Protein AF-A0A7X8ICM1-F1 (afdb_monomer)

Sequence (263 aa):
MNNNEFGGEIPDIRIEKYRDIQADPTRSREGPIRFIGKDYTGKVHADAYSGYDELFRVSKATEVGCNAHARRKFEYALDSDPVRAARMLVLWGRLYAIEKRAKDEGYTDEQLLAARQAEAVPIFDESWAALTEYKDQVLPKSPMGKAIGYAMNQWEALKWYTGDPQLSVDNNVAERMLRMVVIGRKNYLFAGSEAGAERAAIIYSLVASCKWHGHDPFAYFNDVLKKVTTWPASKIDDLLPANWTPPPKSTAPKLNPLPDQVA

Solvent-accessible surface area (backbone atoms only — not comparable to full-atom values): 15336 Å² total; per-residue (Å²): 133,89,88,81,88,79,87,64,85,80,69,86,74,78,73,69,73,60,43,86,48,85,64,65,98,58,88,52,46,58,51,63,34,70,71,64,39,49,83,35,65,54,78,47,75,40,80,76,55,79,50,47,55,55,34,57,69,68,24,56,38,40,65,30,31,25,43,61,58,48,45,48,33,29,59,64,7,34,89,82,41,45,70,67,21,48,55,54,46,52,50,52,48,51,49,53,48,52,57,49,49,36,60,77,72,63,52,51,58,68,55,44,31,52,47,24,57,70,51,40,47,58,46,48,54,55,48,50,52,51,43,65,63,45,60,84,76,45,57,65,87,40,54,52,25,44,25,47,52,49,43,64,76,39,41,72,23,48,51,46,36,47,79,34,63,90,46,59,69,44,50,62,70,61,52,58,56,52,47,54,56,56,53,47,60,75,69,42,94,78,78,90,48,67,73,56,42,46,55,48,19,53,52,49,17,52,44,48,20,12,54,73,67,72,44,59,48,66,64,50,50,65,50,45,69,70,38,64,88,76,50,59,78,96,50,51,68,54,67,35,53,75,58,49,70,82,74,78,80,75,79,67,75,76,78,72,76,77,77,78,80,77,132

Nearest PDB structures (foldseek):
  8hsl-assembly1_J  TM=3.762E-01  e=9.543E+00  Thermus thermophilus HB8

Radius of gyration: 24.0 Å; Cα contacts (8 Å, |Δi|>4): 253; chains: 1; bounding box: 63×73×60 Å

Mean predicted aligned error: 10.93 Å

Secondary structure (DSSP, 8-state):
----------------SS------SS--THHHHHHH-TT--SEEEE---TTSHHHHHHS-PEEEE-HHHHHHHHHHHTTT-HHHHHHHHHHHHHHHHHHHHHHHHT--HHHHHHHIIIIIHHHHHHHHHHHHHHHTTS-TTSHHHHHHHHHHHTHHHHHGGGG-TTS-S--HHHHHHHHHHHHHHHH-S----HHHHHHHHHHHHHHHHHHHTT--HHHHHHHHHHHTTTS-GGGGGGGSTTT--PPP---PPPPPPPPP---

Structure (mmCIF, N/CA/C/O backbone):
data_AF-A0A7X8ICM1-F1
#
_entry.id   AF-A0A7X8ICM1-F1
#
loop_
_atom_site.group_PDB
_atom_site.id
_atom_site.type_symbol
_atom_site.label_atom_id
_atom_site.label_alt_id
_atom_site.label_comp_id
_atom_site.label_asym_id
_atom_site.label_entity_id
_atom_site.label_seq_id
_atom_site.pdbx_PDB_ins_code
_atom_site.Cartn_x
_atom_site.Cartn_y
_atom_site.Cartn_z
_atom_site.occupancy
_atom_site.B_iso_or_equiv
_atom_site.auth_seq_id
_atom_site.auth_comp_id
_atom_site.auth_asym_id
_atom_site.auth_atom_id
_atom_site.pdbx_PDB_model_num
ATOM 1 N N . MET A 1 1 ? -28.919 15.374 -2.182 1.00 28.66 1 MET A N 1
ATOM 2 C CA . MET A 1 1 ? -27.899 16.393 -2.504 1.00 28.66 1 MET A CA 1
ATOM 3 C C . MET A 1 1 ? -26.746 15.655 -3.155 1.00 28.66 1 MET A C 1
ATOM 5 O O . MET A 1 1 ? -26.337 14.631 -2.626 1.00 28.66 1 MET A O 1
ATOM 9 N N . ASN A 1 2 ? -26.394 16.072 -4.368 1.00 28.73 2 ASN A N 1
ATOM 10 C CA . ASN A 1 2 ? -25.513 15.367 -5.300 1.00 28.73 2 ASN A CA 1
ATOM 11 C C . ASN A 1 2 ? -24.062 15.363 -4.811 1.00 28.73 2 ASN A C 1
ATOM 13 O O . ASN A 1 2 ? -23.496 16.439 -4.670 1.00 28.73 2 ASN A O 1
ATOM 17 N N . ASN A 1 3 ? -23.454 14.184 -4.664 1.00 28.16 3 ASN A N 1
ATOM 18 C CA . ASN A 1 3 ? -22.005 14.038 -4.515 1.00 28.16 3 ASN A CA 1
ATOM 19 C C . ASN A 1 3 ? -21.458 13.352 -5.766 1.00 28.16 3 ASN A C 1
ATOM 21 O O . ASN A 1 3 ? -21.301 12.136 -5.809 1.00 28.16 3 ASN A O 1
ATOM 25 N N . ASN A 1 4 ? -21.225 14.153 -6.801 1.00 33.44 4 ASN A N 1
ATOM 26 C CA . ASN A 1 4 ? -20.425 13.766 -7.954 1.00 33.44 4 ASN A CA 1
ATOM 27 C C . ASN A 1 4 ? -19.380 14.873 -8.158 1.00 33.44 4 ASN A C 1
ATOM 29 O O . ASN A 1 4 ? -19.531 15.729 -9.023 1.00 33.44 4 ASN A O 1
ATOM 33 N N . GLU A 1 5 ? -18.375 14.909 -7.277 1.00 29.16 5 GLU A N 1
ATOM 34 C CA . GLU A 1 5 ? -17.262 15.877 -7.301 1.00 29.16 5 GLU A CA 1
ATOM 35 C C . GLU A 1 5 ? -15.918 15.209 -7.645 1.00 29.16 5 GLU A C 1
ATOM 37 O O . GLU A 1 5 ? -14.865 15.598 -7.154 1.00 29.16 5 GLU A O 1
ATOM 42 N N . PHE A 1 6 ? -15.927 14.211 -8.531 1.00 34.12 6 PHE A N 1
ATOM 43 C CA . PHE A 1 6 ? -14.699 13.684 -9.142 1.00 34.12 6 PHE A CA 1
ATOM 44 C C . PHE A 1 6 ? -14.780 13.777 -10.670 1.00 34.12 6 PHE A C 1
ATOM 46 O O . PHE A 1 6 ? -14.560 12.815 -11.396 1.00 34.12 6 PHE A O 1
ATOM 53 N N . GLY A 1 7 ? -15.150 14.963 -11.159 1.00 28.69 7 GLY A N 1
ATOM 54 C CA . GLY A 1 7 ? -15.095 15.328 -12.572 1.00 28.69 7 GLY A CA 1
ATOM 55 C C . GLY A 1 7 ? -13.720 15.883 -12.930 1.00 28.69 7 GLY A C 1
ATOM 56 O O . GLY A 1 7 ? -13.538 17.095 -12.984 1.00 28.69 7 GLY A O 1
ATOM 57 N N . GLY A 1 8 ? -12.756 14.997 -13.156 1.00 28.03 8 GLY A N 1
ATOM 58 C CA . GLY A 1 8 ? -11.504 15.319 -13.833 1.00 28.03 8 GLY A CA 1
ATOM 59 C C . GLY A 1 8 ? -11.269 14.276 -14.916 1.00 28.03 8 GLY A C 1
ATOM 60 O O . GLY A 1 8 ? -11.353 13.083 -14.630 1.00 28.03 8 GLY A O 1
ATOM 61 N N . GLU A 1 9 ? -11.023 14.708 -16.154 1.00 27.28 9 GLU A N 1
ATOM 62 C CA . GLU A 1 9 ? -10.544 13.814 -17.211 1.00 27.28 9 GLU A CA 1
ATOM 63 C C . GLU A 1 9 ? -9.318 13.057 -16.691 1.00 27.28 9 GLU A C 1
ATOM 65 O O . GLU A 1 9 ? -8.369 13.670 -16.202 1.00 27.28 9 GLU A O 1
ATOM 70 N N . ILE A 1 10 ? -9.362 11.725 -16.755 1.00 33.50 10 ILE A N 1
ATOM 71 C CA . ILE A 1 10 ? -8.224 10.867 -16.425 1.00 33.50 10 ILE A CA 1
ATOM 72 C C . ILE A 1 10 ? -7.164 11.160 -17.496 1.00 33.50 10 ILE A C 1
ATOM 74 O O . ILE A 1 10 ? -7.400 10.825 -18.659 1.00 33.50 10 ILE A O 1
ATOM 78 N N . PRO A 1 11 ? -6.038 11.822 -17.167 1.00 28.78 11 PRO A N 1
ATOM 79 C CA . PRO A 1 11 ? -5.005 12.080 -18.157 1.00 28.78 11 PRO A CA 1
ATOM 80 C C . PRO A 1 11 ? -4.471 10.742 -18.662 1.00 28.78 11 PRO A C 1
ATOM 82 O O . PRO A 1 11 ? -4.364 9.793 -17.888 1.00 28.78 11 PRO A O 1
ATOM 85 N N . ASP A 1 12 ? -4.147 10.686 -19.952 1.00 26.25 12 ASP A N 1
ATOM 86 C CA . ASP A 1 12 ? -3.562 9.528 -20.625 1.00 26.25 12 ASP A CA 1
ATOM 87 C C . ASP A 1 12 ? -2.341 9.037 -19.827 1.00 26.25 12 ASP A C 1
ATOM 89 O O . ASP A 1 12 ? -1.260 9.637 -19.851 1.00 26.25 12 ASP A O 1
ATOM 93 N N . ILE A 1 13 ? -2.548 8.000 -19.007 1.00 32.34 13 ILE A N 1
ATOM 94 C CA . ILE A 1 13 ? -1.511 7.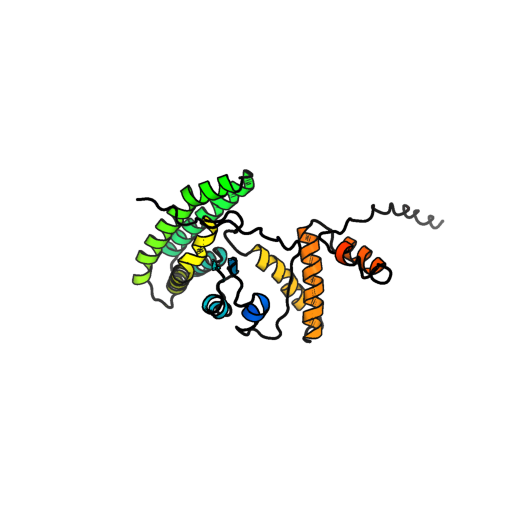446 -18.147 1.00 32.34 13 ILE A CA 1
ATOM 95 C C . ILE A 1 13 ? -0.537 6.763 -19.092 1.00 32.34 13 ILE A C 1
ATOM 97 O O . ILE A 1 13 ? -0.772 5.654 -19.573 1.00 32.34 13 ILE A O 1
ATOM 101 N N . ARG A 1 14 ? 0.595 7.420 -19.342 1.00 31.38 14 ARG A N 1
ATOM 102 C CA . ARG A 1 14 ? 1.764 6.779 -19.929 1.00 31.38 14 ARG A CA 1
ATOM 103 C C . ARG A 1 14 ? 2.232 5.723 -18.928 1.00 31.38 14 ARG A C 1
ATOM 105 O O . ARG A 1 14 ? 3.030 6.014 -18.045 1.00 31.38 14 ARG A O 1
ATOM 112 N N . ILE A 1 15 ? 1.684 4.510 -19.024 1.00 38.91 15 ILE A N 1
ATOM 113 C CA . ILE A 1 15 ? 2.150 3.363 -18.247 1.00 38.91 15 ILE A CA 1
ATOM 114 C C . ILE A 1 15 ? 3.603 3.155 -18.665 1.00 38.91 15 ILE A C 1
ATOM 116 O O . ILE A 1 15 ? 3.879 2.646 -19.756 1.00 38.91 15 ILE A O 1
ATOM 120 N N . GLU A 1 16 ? 4.543 3.586 -17.829 1.00 48.94 16 GLU A N 1
ATOM 121 C CA . GLU A 1 16 ? 5.934 3.201 -17.996 1.00 48.94 16 GLU A CA 1
ATOM 122 C C . GLU A 1 16 ? 5.975 1.671 -17.952 1.00 48.94 16 GLU A C 1
ATOM 124 O O . GLU A 1 16 ? 5.642 1.037 -16.951 1.00 48.94 16 GLU A O 1
ATOM 129 N N . LYS A 1 17 ? 6.310 1.046 -19.086 1.00 58.56 17 LYS A N 1
ATOM 130 C CA . LYS A 1 17 ? 6.317 -0.417 -19.247 1.00 58.56 17 LYS A CA 1
ATOM 131 C C . LYS A 1 17 ? 7.514 -1.064 -18.541 1.00 58.56 17 LYS A C 1
ATOM 133 O O . LYS A 1 17 ? 7.998 -2.104 -18.976 1.00 58.56 17 LYS A O 1
ATOM 138 N N . TYR A 1 18 ? 8.048 -0.455 -17.496 1.00 61.12 18 TYR A N 1
ATOM 139 C CA . TYR A 1 18 ? 9.216 -0.943 -16.784 1.00 61.12 18 TYR A CA 1
ATOM 140 C C . TYR A 1 18 ? 9.077 -0.673 -15.291 1.00 61.12 18 TYR A C 1
ATOM 142 O O . TYR A 1 18 ? 8.265 0.126 -14.836 1.00 61.12 18 TYR A O 1
ATOM 150 N N . ARG A 1 19 ? 9.863 -1.408 -14.514 1.00 68.81 19 ARG A N 1
ATOM 151 C CA . ARG A 1 19 ? 9.985 -1.242 -13.071 1.00 68.81 19 ARG A CA 1
ATOM 152 C C . ARG A 1 19 ? 11.350 -0.645 -12.793 1.00 68.81 19 ARG A C 1
ATOM 154 O O . ARG A 1 19 ? 12.348 -1.301 -13.085 1.00 68.81 19 ARG A O 1
ATOM 161 N N . ASP A 1 20 ? 11.373 0.556 -12.229 1.00 73.12 20 ASP A N 1
ATOM 162 C CA . ASP A 1 20 ? 12.607 1.215 -11.811 1.00 73.12 20 ASP A CA 1
ATOM 163 C C . ASP A 1 20 ? 12.844 1.061 -10.301 1.00 73.12 20 ASP A C 1
ATOM 165 O O . ASP A 1 20 ? 11.921 1.107 -9.485 1.00 73.12 20 ASP A O 1
ATOM 169 N N . ILE A 1 21 ? 14.100 0.832 -9.941 1.00 73.50 21 ILE A N 1
ATOM 170 C CA . ILE A 1 21 ? 14.618 0.723 -8.585 1.00 73.50 21 ILE A CA 1
ATOM 171 C C . ILE A 1 21 ? 15.812 1.663 -8.532 1.00 73.50 21 ILE A C 1
ATOM 173 O O . ILE A 1 21 ? 16.824 1.413 -9.178 1.00 73.50 21 ILE A O 1
ATOM 177 N N . GLN A 1 22 ? 15.710 2.707 -7.715 1.00 68.50 22 GLN A N 1
ATOM 178 C CA . GLN A 1 22 ? 16.801 3.648 -7.491 1.00 68.50 22 GLN A CA 1
ATOM 179 C C . GLN A 1 22 ? 17.432 3.450 -6.117 1.00 68.50 22 GLN A C 1
ATOM 181 O O . GLN A 1 22 ? 16.758 3.136 -5.133 1.00 68.50 22 GLN A O 1
ATOM 186 N N . ALA A 1 23 ? 18.749 3.629 -6.062 1.00 69.94 23 ALA A N 1
ATOM 187 C CA . ALA A 1 23 ? 19.503 3.650 -4.821 1.00 69.94 23 ALA A CA 1
ATOM 188 C C . ALA A 1 23 ? 19.741 5.107 -4.409 1.00 69.94 23 ALA A C 1
ATOM 190 O O . ALA A 1 23 ? 20.324 5.870 -5.170 1.00 69.94 23 ALA A O 1
ATOM 191 N N . ASP A 1 24 ? 19.325 5.475 -3.198 1.00 67.62 24 ASP A N 1
ATOM 192 C CA . ASP A 1 24 ? 19.746 6.724 -2.561 1.00 67.62 24 ASP A CA 1
ATOM 193 C C . ASP A 1 24 ? 20.800 6.384 -1.492 1.00 67.62 24 ASP A C 1
ATOM 195 O O . ASP A 1 24 ? 20.573 5.468 -0.688 1.00 67.62 24 ASP A O 1
ATOM 199 N N . PRO A 1 25 ? 21.956 7.073 -1.464 1.00 66.69 25 PRO A N 1
ATOM 200 C CA . PRO A 1 25 ? 22.996 6.836 -0.461 1.00 66.69 25 PRO A CA 1
ATOM 201 C C . PRO A 1 25 ? 22.534 7.189 0.960 1.00 66.69 25 PRO A C 1
ATOM 203 O O . PRO A 1 25 ? 23.146 6.776 1.948 1.00 66.69 25 PRO A O 1
ATOM 206 N N . THR A 1 26 ? 21.428 7.926 1.087 1.00 67.38 26 THR A N 1
ATOM 207 C CA . THR A 1 26 ? 20.875 8.391 2.352 1.00 67.38 26 THR A CA 1
ATOM 208 C C . THR A 1 26 ? 19.444 7.897 2.566 1.00 67.38 26 THR A C 1
ATOM 210 O O . THR A 1 26 ? 18.697 7.601 1.640 1.00 67.38 26 THR A O 1
ATOM 213 N N . ARG A 1 27 ? 19.006 7.868 3.831 1.00 64.44 27 ARG A N 1
ATOM 214 C CA . ARG A 1 27 ? 17.575 7.767 4.184 1.00 64.44 27 ARG A CA 1
ATOM 215 C C . ARG A 1 27 ? 16.923 9.146 4.331 1.00 64.44 27 ARG A C 1
ATOM 217 O O . ARG A 1 27 ? 15.973 9.297 5.099 1.00 64.44 27 ARG A O 1
ATOM 224 N N . SER A 1 28 ? 17.489 10.157 3.670 1.00 76.56 28 SER A N 1
ATOM 225 C CA . SER A 1 28 ? 17.017 11.535 3.763 1.00 76.56 28 SER A CA 1
ATOM 226 C C . SER A 1 28 ? 15.605 11.666 3.196 1.00 76.56 28 SER A C 1
ATOM 228 O O . SER A 1 28 ? 15.236 10.992 2.235 1.00 76.56 28 SER A O 1
ATOM 230 N N . ARG A 1 29 ? 14.841 12.605 3.759 1.00 77.88 29 ARG A N 1
ATOM 231 C CA . ARG A 1 29 ? 13.525 13.022 3.249 1.00 77.88 29 ARG A CA 1
ATOM 232 C C . ARG A 1 29 ? 13.598 13.627 1.843 1.00 77.88 29 ARG A C 1
ATOM 234 O O . ARG A 1 29 ? 12.589 13.714 1.158 1.00 77.88 29 ARG A O 1
ATOM 241 N N . GLU A 1 30 ? 14.788 14.029 1.400 1.00 79.44 30 GLU A N 1
ATOM 242 C CA . GLU A 1 30 ? 15.001 14.593 0.066 1.00 79.44 30 GLU A CA 1
ATOM 243 C C . GLU A 1 30 ? 14.982 13.553 -1.057 1.00 79.44 30 GLU A C 1
ATOM 245 O O . GLU A 1 30 ? 14.655 13.905 -2.187 1.00 79.44 30 GLU A O 1
ATOM 250 N N . GLY A 1 31 ? 15.322 12.291 -0.771 1.00 79.75 31 GLY A N 1
ATOM 251 C CA . GLY A 1 31 ? 15.407 11.238 -1.789 1.00 79.75 31 GLY A CA 1
ATOM 252 C C . GLY A 1 31 ? 14.098 11.056 -2.567 1.00 79.75 31 GLY A C 1
ATOM 253 O O . GLY A 1 31 ? 14.097 11.204 -3.790 1.00 79.75 31 GLY A O 1
ATOM 254 N N . PRO A 1 32 ? 12.955 10.845 -1.883 1.00 81.62 32 PRO A N 1
ATOM 255 C CA . PRO A 1 32 ? 11.653 10.742 -2.542 1.00 81.62 32 PRO A CA 1
ATOM 256 C C . PRO A 1 32 ? 11.282 11.990 -3.356 1.00 81.62 32 PRO A C 1
ATOM 258 O O . PRO A 1 32 ? 10.720 11.868 -4.439 1.00 81.62 32 PRO A O 1
ATOM 261 N N . ILE A 1 33 ? 11.633 13.185 -2.869 1.00 83.69 33 ILE A N 1
ATOM 262 C CA . ILE A 1 33 ? 11.342 14.463 -3.541 1.00 83.69 33 ILE A CA 1
ATOM 263 C C . ILE A 1 33 ? 12.167 14.612 -4.819 1.00 83.69 33 ILE A C 1
ATOM 265 O O . ILE A 1 33 ? 11.640 15.077 -5.825 1.00 83.69 33 ILE A O 1
ATOM 269 N N . ARG A 1 34 ? 13.449 14.222 -4.792 1.00 84.25 34 ARG A N 1
ATOM 270 C CA . ARG A 1 34 ? 14.311 14.226 -5.982 1.00 84.25 34 ARG A CA 1
ATOM 271 C C . ARG A 1 34 ? 13.817 13.251 -7.042 1.00 84.25 34 ARG A C 1
ATOM 273 O O . ARG A 1 34 ? 13.871 13.585 -8.218 1.00 84.25 34 ARG A O 1
ATOM 280 N N . PHE A 1 35 ? 13.359 12.072 -6.622 1.00 82.50 35 PHE A N 1
ATOM 281 C CA . PHE A 1 35 ? 12.922 11.026 -7.541 1.00 82.50 35 PHE A CA 1
ATOM 282 C C . PHE A 1 35 ? 11.560 11.331 -8.174 1.00 82.50 35 PHE A C 1
ATOM 284 O O . PHE A 1 35 ? 11.429 11.306 -9.391 1.00 82.50 35 PHE A O 1
ATOM 291 N N . ILE A 1 36 ? 10.553 11.637 -7.353 1.00 83.69 36 ILE A N 1
ATOM 292 C CA . ILE A 1 36 ? 9.177 11.850 -7.827 1.00 83.69 36 ILE A CA 1
ATOM 293 C C . ILE A 1 36 ? 9.004 13.263 -8.399 1.00 83.69 36 ILE A C 1
ATOM 295 O O . ILE A 1 36 ? 8.253 13.467 -9.349 1.00 83.69 36 ILE A O 1
ATOM 299 N N . GLY A 1 37 ? 9.720 14.242 -7.846 1.00 83.31 37 GLY A N 1
ATOM 300 C CA . GLY A 1 37 ? 9.561 15.649 -8.190 1.00 83.31 37 GLY A CA 1
ATOM 301 C C . GLY A 1 37 ? 8.391 16.308 -7.454 1.00 83.31 37 GLY A C 1
ATOM 302 O O . GLY A 1 37 ? 7.401 15.678 -7.086 1.00 83.31 37 GLY A O 1
ATOM 303 N N . LYS A 1 38 ? 8.499 17.621 -7.226 1.00 86.44 38 LYS A N 1
ATOM 304 C CA . LYS A 1 38 ? 7.467 18.398 -6.512 1.00 86.44 38 LYS A CA 1
ATOM 305 C C . LYS A 1 38 ? 6.201 18.616 -7.345 1.00 86.44 38 LYS A C 1
ATOM 307 O O . LYS A 1 38 ? 5.117 18.767 -6.788 1.00 86.44 38 LYS A O 1
ATOM 312 N N . ASP A 1 39 ? 6.340 18.605 -8.665 1.00 88.50 39 ASP A N 1
ATOM 313 C CA . ASP A 1 39 ? 5.244 18.872 -9.597 1.00 88.50 39 ASP A CA 1
ATOM 314 C C . ASP A 1 39 ? 4.432 17.623 -9.959 1.00 88.50 39 ASP A C 1
ATOM 316 O O . ASP A 1 39 ? 3.439 17.734 -10.676 1.00 88.50 39 ASP A O 1
ATOM 320 N N . TYR A 1 40 ? 4.814 16.442 -9.458 1.00 87.56 40 TYR A N 1
ATOM 321 C CA . TYR A 1 40 ? 4.046 15.221 -9.671 1.00 87.56 40 TYR A CA 1
ATOM 322 C C . TYR A 1 40 ? 2.673 15.328 -9.002 1.00 87.56 40 TYR A C 1
ATOM 324 O O . TYR A 1 40 ? 2.567 15.595 -7.807 1.00 87.56 40 TYR A O 1
ATOM 332 N N . THR A 1 41 ? 1.623 15.109 -9.789 1.00 88.38 41 THR A N 1
ATOM 333 C CA . THR A 1 41 ? 0.214 15.193 -9.369 1.00 88.38 41 THR A CA 1
ATOM 334 C C . THR A 1 41 ? -0.459 13.826 -9.264 1.00 88.38 41 THR A C 1
ATOM 336 O O . THR A 1 41 ? -1.643 13.740 -8.945 1.00 88.38 41 THR A O 1
ATOM 339 N N . GLY A 1 42 ? 0.270 12.749 -9.565 1.00 89.38 42 GLY A N 1
ATOM 340 C CA . GLY A 1 42 ? -0.268 11.397 -9.525 1.00 89.38 42 GLY A CA 1
ATOM 341 C C . GLY A 1 42 ? -0.343 10.822 -8.110 1.00 89.38 42 GLY A C 1
ATOM 342 O O . GLY A 1 42 ? -0.089 11.487 -7.102 1.00 89.38 42 GLY A O 1
ATOM 343 N N . LYS A 1 43 ? -0.685 9.537 -8.043 1.00 90.38 43 LYS A N 1
ATOM 344 C CA . LYS A 1 43 ? -0.854 8.796 -6.789 1.00 90.38 43 LYS A CA 1
ATOM 345 C C . LYS A 1 43 ? 0.451 8.102 -6.411 1.00 90.38 43 LYS A C 1
ATOM 347 O O . LYS A 1 43 ? 1.133 7.557 -7.280 1.00 90.38 43 LYS A O 1
ATOM 352 N N . VAL A 1 44 ? 0.796 8.117 -5.125 1.00 90.12 44 VAL A N 1
ATOM 353 C CA . VAL A 1 44 ? 1.986 7.449 -4.578 1.00 90.12 44 VAL A CA 1
ATOM 354 C C . VAL A 1 44 ? 1.546 6.528 -3.453 1.00 90.12 44 VAL A C 1
ATOM 356 O O . VAL A 1 44 ? 1.019 6.979 -2.440 1.00 90.12 44 VAL A O 1
ATOM 359 N N . HIS A 1 45 ? 1.768 5.227 -3.632 1.00 89.50 45 HIS A N 1
ATOM 360 C CA . HIS A 1 45 ? 1.388 4.218 -2.649 1.00 89.50 45 HIS A CA 1
ATOM 361 C C . HIS A 1 45 ? 2.544 3.932 -1.683 1.00 89.50 45 HIS A C 1
ATOM 363 O O . HIS A 1 45 ? 3.554 3.344 -2.075 1.00 89.50 45 HIS A O 1
ATOM 369 N N . ALA A 1 46 ? 2.387 4.320 -0.417 1.00 84.81 46 ALA A N 1
ATOM 370 C CA . ALA A 1 46 ? 3.426 4.245 0.608 1.00 84.81 46 ALA A CA 1
ATOM 371 C C . ALA A 1 46 ? 2.984 3.450 1.853 1.00 84.81 46 ALA A C 1
ATOM 373 O O . ALA A 1 46 ? 1.801 3.236 2.119 1.00 84.81 46 ALA A O 1
ATOM 374 N N . ASP A 1 47 ? 3.963 2.998 2.638 1.00 77.06 47 ASP A N 1
ATOM 375 C CA . ASP A 1 47 ? 3.779 2.328 3.935 1.00 77.06 47 ASP A CA 1
ATOM 376 C C . ASP A 1 47 ? 3.631 3.312 5.116 1.00 77.06 47 ASP A C 1
ATOM 378 O O . ASP A 1 47 ? 3.647 2.904 6.283 1.00 77.06 47 ASP A O 1
ATOM 382 N N . ALA A 1 48 ? 3.464 4.606 4.817 1.00 72.25 48 ALA A N 1
ATOM 383 C CA . ALA A 1 48 ? 3.490 5.717 5.768 1.00 72.25 48 ALA A CA 1
ATOM 384 C C . ALA A 1 48 ? 4.789 5.779 6.600 1.00 72.25 48 ALA A C 1
ATOM 386 O O . ALA A 1 48 ? 4.787 6.144 7.781 1.00 72.25 48 ALA A O 1
ATOM 387 N N . TYR A 1 49 ? 5.928 5.394 6.009 1.00 78.00 49 TYR A N 1
ATOM 388 C CA . TYR A 1 49 ? 7.234 5.739 6.562 1.00 78.00 49 TYR A CA 1
ATOM 389 C C . TYR A 1 49 ? 7.394 7.264 6.604 1.00 78.00 49 TYR A C 1
ATOM 391 O O . TYR A 1 49 ? 7.303 7.931 5.578 1.00 78.00 49 TYR A O 1
ATOM 399 N N . SER A 1 50 ? 7.734 7.810 7.776 1.00 74.94 50 SER A N 1
ATOM 400 C CA . SER A 1 50 ? 7.829 9.264 8.007 1.00 74.94 50 SER A CA 1
ATOM 401 C C . SER A 1 50 ? 8.901 9.991 7.182 1.00 74.94 50 SER A C 1
ATOM 403 O O . SER A 1 50 ? 9.031 11.216 7.227 1.00 74.94 50 SER A O 1
ATOM 405 N N . GLY A 1 51 ? 9.712 9.247 6.425 1.00 75.25 51 GLY A N 1
ATOM 406 C CA . GLY A 1 51 ? 10.571 9.813 5.390 1.00 75.25 51 GLY A CA 1
ATOM 407 C C . GLY A 1 51 ? 9.797 10.392 4.202 1.00 75.25 51 GLY A C 1
ATOM 408 O O . GLY A 1 51 ? 10.341 11.249 3.510 1.00 75.25 51 GLY A O 1
ATOM 409 N N . TYR A 1 52 ? 8.552 9.957 3.984 1.00 82.06 52 TYR A N 1
ATOM 410 C CA . TYR A 1 52 ? 7.691 10.408 2.890 1.00 82.06 52 TYR A CA 1
ATOM 411 C C . TYR A 1 52 ? 6.795 11.595 3.265 1.00 82.06 52 TYR A C 1
ATOM 413 O O . TYR A 1 52 ? 6.343 12.294 2.366 1.00 82.06 52 TYR A O 1
ATOM 421 N N . ASP A 1 53 ? 6.601 11.896 4.554 1.00 83.38 53 ASP A N 1
ATOM 422 C CA . ASP A 1 53 ? 5.739 13.003 5.008 1.00 83.38 53 ASP A CA 1
ATOM 423 C C . ASP A 1 53 ? 6.096 14.335 4.326 1.00 83.38 53 ASP A C 1
ATOM 425 O O . ASP A 1 53 ? 5.231 15.114 3.932 1.00 83.38 53 ASP A O 1
ATOM 429 N N . GLU A 1 54 ? 7.397 14.592 4.145 1.00 84.25 54 GLU A N 1
ATOM 430 C CA . GLU A 1 54 ? 7.871 15.804 3.479 1.00 84.25 54 GLU A CA 1
ATOM 431 C C . GLU A 1 54 ? 7.474 15.842 2.002 1.00 84.25 54 GLU A C 1
ATOM 433 O O . GLU A 1 54 ? 7.089 16.901 1.519 1.00 84.25 54 GLU A O 1
ATOM 438 N N . LEU A 1 55 ? 7.523 14.704 1.299 1.00 85.69 55 LEU A N 1
ATOM 439 C CA . LEU A 1 55 ? 7.089 14.602 -0.093 1.00 85.69 55 LEU A CA 1
ATOM 440 C C . LEU A 1 55 ? 5.622 15.013 -0.217 1.00 85.69 55 LEU A C 1
ATOM 442 O O . LEU A 1 55 ? 5.311 15.873 -1.035 1.00 85.69 55 LEU A O 1
ATOM 446 N N . PHE A 1 56 ? 4.737 14.452 0.605 1.00 87.00 56 PHE A N 1
ATOM 447 C CA . PHE A 1 56 ? 3.306 14.771 0.555 1.00 87.00 56 PHE A CA 1
ATOM 448 C C . PHE A 1 56 ? 2.993 16.193 1.021 1.00 87.00 56 PHE A C 1
ATOM 450 O O . PHE A 1 56 ? 2.022 16.794 0.575 1.00 87.00 56 PHE A O 1
ATOM 457 N N . ARG A 1 57 ? 3.854 16.776 1.862 1.00 86.00 57 ARG A N 1
ATOM 458 C CA . ARG A 1 57 ? 3.744 18.180 2.266 1.00 86.00 57 ARG A CA 1
ATOM 459 C C . ARG A 1 57 ? 4.112 19.160 1.151 1.00 86.00 57 ARG A C 1
ATOM 461 O O . ARG A 1 57 ? 3.512 20.228 1.072 1.00 86.00 57 ARG A O 1
ATOM 468 N N . VAL A 1 58 ? 5.143 18.856 0.358 1.00 85.81 58 VAL A N 1
ATOM 469 C CA . VAL A 1 58 ? 5.722 19.817 -0.606 1.00 85.81 58 VAL A CA 1
ATOM 470 C C . VAL A 1 58 ? 5.378 19.540 -2.062 1.00 85.81 58 VAL A C 1
ATOM 472 O O . VAL A 1 58 ? 5.650 20.392 -2.908 1.00 85.81 58 VAL A O 1
ATOM 475 N N . SER A 1 59 ? 4.846 18.359 -2.368 1.00 87.38 59 SER A N 1
ATOM 476 C CA . SER A 1 59 ? 4.421 17.983 -3.716 1.00 87.38 59 SER A CA 1
ATOM 477 C C . SER A 1 59 ? 2.904 18.035 -3.863 1.00 87.38 59 SER A C 1
ATOM 479 O O . SER A 1 59 ? 2.170 18.169 -2.886 1.00 87.38 59 SER A O 1
ATOM 481 N N . LYS A 1 60 ? 2.432 17.911 -5.105 1.00 86.38 60 LYS A N 1
ATOM 482 C CA . LYS A 1 60 ? 1.007 17.740 -5.424 1.00 86.38 60 LYS A CA 1
ATOM 483 C C . LYS A 1 60 ? 0.588 16.264 -5.470 1.00 86.38 60 LYS A C 1
ATOM 485 O O . LYS A 1 60 ? -0.495 15.955 -5.964 1.00 86.38 60 LYS A O 1
ATOM 490 N N . ALA 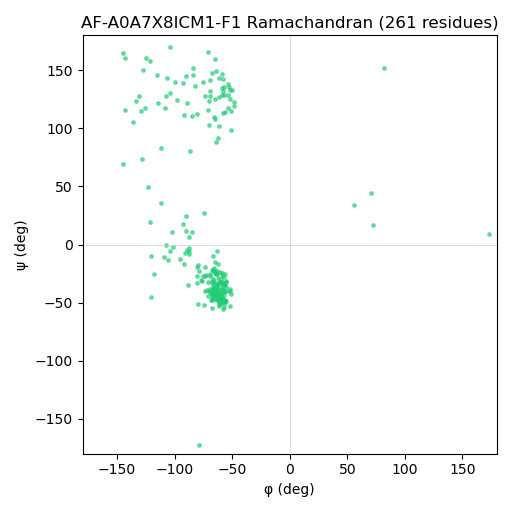A 1 61 ? 1.447 15.360 -5.001 1.00 90.69 61 ALA A N 1
ATOM 491 C CA . ALA A 1 61 ? 1.196 13.933 -5.045 1.00 90.69 61 ALA A CA 1
ATOM 492 C C . ALA A 1 61 ? 0.073 13.553 -4.077 1.00 90.69 61 ALA A C 1
ATOM 494 O O . ALA A 1 61 ? 0.001 14.048 -2.953 1.00 90.69 61 ALA A O 1
ATOM 495 N N . THR A 1 62 ? -0.775 12.623 -4.502 1.00 90.31 62 THR A N 1
ATOM 496 C CA . THR A 1 62 ? -1.813 12.054 -3.641 1.00 90.31 62 THR A CA 1
ATOM 497 C C . THR A 1 62 ? -1.262 10.838 -2.904 1.00 90.31 62 THR A C 1
ATOM 499 O O . THR A 1 62 ? -0.823 9.876 -3.540 1.00 90.31 62 THR A O 1
ATOM 502 N N . GLU A 1 63 ? -1.293 10.863 -1.573 1.00 92.00 63 GLU A N 1
ATOM 503 C CA . GLU A 1 63 ? -0.888 9.722 -0.750 1.00 92.00 63 GLU A CA 1
ATOM 504 C C . GLU A 1 63 ? -1.940 8.608 -0.788 1.00 92.00 63 GLU A C 1
ATOM 506 O O . GLU A 1 63 ? -3.120 8.828 -0.512 1.00 92.00 63 GLU A O 1
ATOM 511 N N . VAL A 1 64 ? -1.489 7.393 -1.100 1.00 93.00 64 VAL A N 1
ATOM 512 C CA . VAL A 1 64 ? -2.270 6.160 -0.968 1.00 93.00 64 VAL A CA 1
ATOM 513 C C . VAL A 1 64 ? -1.611 5.302 0.105 1.00 93.00 64 VAL A C 1
ATOM 515 O O . VAL A 1 64 ? -0.433 4.951 0.013 1.00 93.00 64 VAL A O 1
ATOM 518 N N . GLY A 1 65 ? -2.373 4.977 1.140 1.00 92.62 65 GLY A N 1
ATOM 519 C CA . GLY A 1 65 ? -1.891 4.291 2.329 1.00 92.62 65 GLY A CA 1
ATOM 520 C C . GLY A 1 65 ? -1.981 2.775 2.201 1.00 92.62 65 GLY A C 1
ATOM 521 O O . GLY A 1 65 ? -2.932 2.226 1.647 1.00 92.62 65 GLY A O 1
ATOM 522 N N . CYS A 1 66 ? -1.011 2.078 2.785 1.00 93.50 66 CYS A N 1
ATOM 523 C CA . CYS A 1 66 ? -0.980 0.621 2.783 1.00 93.50 66 CYS A CA 1
ATOM 524 C C . CYS A 1 66 ? -1.814 0.007 3.926 1.00 93.50 66 CYS A C 1
ATOM 526 O O . CYS A 1 66 ? -1.410 0.018 5.096 1.00 93.50 66 CYS A O 1
ATOM 528 N N . ASN A 1 67 ? -2.933 -0.647 3.589 1.00 95.94 67 ASN A N 1
ATOM 529 C CA . ASN A 1 67 ? -3.789 -1.303 4.588 1.00 95.94 67 ASN A CA 1
ATOM 530 C C . ASN A 1 67 ? -3.122 -2.497 5.289 1.00 95.94 67 ASN A C 1
ATOM 532 O O . ASN A 1 67 ? -3.492 -2.815 6.422 1.00 95.94 67 ASN A O 1
ATOM 536 N N . ALA A 1 68 ? -2.106 -3.125 4.686 1.00 94.19 68 ALA A N 1
ATOM 537 C CA . ALA A 1 68 ? -1.357 -4.201 5.338 1.00 94.19 68 ALA A CA 1
ATOM 538 C C . ALA A 1 68 ? -0.606 -3.699 6.584 1.00 94.19 68 ALA A C 1
ATOM 540 O O . ALA A 1 68 ? -0.541 -4.405 7.594 1.00 94.19 68 ALA A O 1
ATOM 541 N N . HIS A 1 69 ? -0.087 -2.466 6.547 1.00 93.00 69 HIS A N 1
ATOM 542 C CA . HIS A 1 69 ? 0.594 -1.857 7.689 1.00 93.00 69 HIS A CA 1
ATOM 543 C C . HIS A 1 69 ? -0.375 -1.492 8.803 1.00 93.00 69 HIS A C 1
ATOM 545 O O . HIS A 1 69 ? -0.103 -1.820 9.960 1.00 93.00 69 HIS A O 1
ATOM 551 N N . ALA A 1 70 ? -1.520 -0.894 8.460 1.00 95.00 70 ALA A N 1
ATOM 552 C CA . ALA A 1 70 ? -2.584 -0.623 9.423 1.00 95.00 70 ALA A CA 1
ATOM 553 C C . ALA A 1 70 ? -3.028 -1.918 10.124 1.00 95.00 70 ALA A C 1
ATOM 555 O O . ALA A 1 70 ? -2.987 -2.006 11.352 1.00 95.00 70 ALA A O 1
ATOM 556 N N . ARG A 1 71 ? -3.328 -2.967 9.345 1.00 96.75 71 ARG A N 1
ATOM 557 C CA . ARG A 1 71 ? -3.712 -4.292 9.855 1.00 96.75 71 ARG A CA 1
ATOM 558 C C . ARG A 1 71 ? -2.660 -4.877 10.801 1.00 96.75 71 ARG A C 1
ATOM 560 O O . ARG A 1 71 ? -3.006 -5.306 11.898 1.00 96.75 71 ARG A O 1
ATOM 567 N N . ARG A 1 72 ? -1.375 -4.844 10.425 1.00 95.75 72 ARG A N 1
ATOM 568 C CA . ARG A 1 72 ? -0.270 -5.384 11.243 1.00 95.75 72 ARG A CA 1
ATOM 569 C C . ARG A 1 72 ? -0.145 -4.692 12.604 1.00 95.75 72 ARG A C 1
ATOM 571 O O . ARG A 1 72 ? 0.226 -5.333 13.584 1.00 95.75 72 ARG A O 1
ATOM 578 N N . LYS A 1 73 ? -0.470 -3.397 12.710 1.00 96.44 73 LYS A N 1
ATOM 579 C CA . LYS A 1 73 ? -0.485 -2.712 14.015 1.00 96.44 73 LYS A CA 1
ATOM 580 C C . LYS A 1 73 ? -1.535 -3.305 14.955 1.00 96.44 73 LYS A C 1
ATOM 582 O O . LYS A 1 73 ? -1.242 -3.461 16.137 1.00 96.44 73 LYS A O 1
ATOM 587 N N . PHE A 1 74 ? -2.707 -3.676 14.439 1.00 98.00 74 PHE A N 1
ATOM 588 C CA . PHE A 1 74 ? -3.724 -4.375 15.227 1.00 98.00 74 PHE A CA 1
ATOM 589 C C . PHE A 1 74 ? -3.323 -5.820 15.539 1.00 98.00 74 PHE A C 1
ATOM 591 O O . PHE A 1 74 ? -3.605 -6.284 16.638 1.00 98.00 74 PHE A O 1
ATOM 598 N N . GLU A 1 75 ? -2.587 -6.505 14.655 1.00 97.81 75 GLU A N 1
ATOM 599 C CA . GLU A 1 75 ? -1.995 -7.816 14.979 1.00 97.81 75 GLU A CA 1
ATOM 600 C C . GLU A 1 75 ? -1.065 -7.717 16.193 1.00 97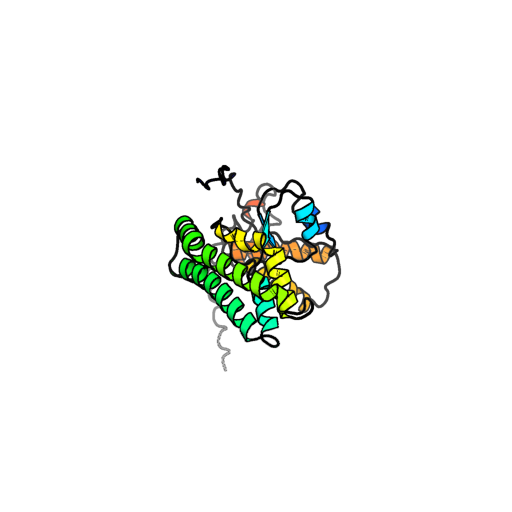.81 75 GLU A C 1
ATOM 602 O O . GLU A 1 75 ? -1.193 -8.504 17.122 1.00 97.81 75 GLU A O 1
ATOM 607 N N . TYR A 1 76 ? -0.196 -6.702 16.252 1.00 96.56 76 TYR A N 1
ATOM 608 C CA . TYR A 1 76 ? 0.659 -6.469 17.424 1.00 96.56 76 TYR A CA 1
ATOM 609 C C . TYR A 1 76 ? -0.108 -6.072 18.689 1.00 96.56 76 TYR A C 1
ATOM 611 O O . TYR A 1 76 ? 0.419 -6.202 19.791 1.00 96.56 76 TYR A O 1
ATOM 619 N N . ALA A 1 77 ? -1.328 -5.554 18.552 1.00 97.62 77 ALA A N 1
ATOM 620 C CA . ALA A 1 77 ? -2.156 -5.201 19.694 1.00 97.62 77 ALA A CA 1
ATOM 621 C C . ALA A 1 77 ? -2.867 -6.415 20.314 1.00 97.62 77 ALA A C 1
ATOM 623 O O . ALA A 1 77 ? -3.237 -6.327 21.487 1.00 97.62 77 ALA A O 1
ATOM 624 N N . LEU A 1 78 ? -3.003 -7.537 19.586 1.00 97.19 78 LEU A N 1
ATOM 625 C CA . LEU A 1 78 ? -3.705 -8.746 20.048 1.00 97.19 78 LEU A CA 1
ATOM 626 C C . LEU A 1 78 ? -3.186 -9.267 21.387 1.00 97.19 78 LEU A C 1
ATOM 628 O O . LEU A 1 78 ? -3.989 -9.643 22.235 1.00 97.19 78 LEU A O 1
ATOM 632 N N . ASP A 1 79 ? -1.870 -9.239 21.595 1.00 94.75 79 ASP A N 1
ATOM 633 C CA . ASP A 1 79 ? -1.246 -9.766 22.814 1.00 94.75 79 ASP A CA 1
ATOM 634 C C . ASP A 1 79 ? -1.654 -8.988 24.078 1.00 94.75 79 ASP A C 1
ATOM 636 O O . ASP A 1 79 ? -1.565 -9.506 25.188 1.00 94.75 79 ASP A O 1
ATOM 640 N N . SER A 1 80 ? -2.094 -7.735 23.920 1.00 96.44 80 SER A N 1
ATOM 641 C CA . SER A 1 80 ? -2.382 -6.815 25.031 1.00 96.44 80 SER A CA 1
ATOM 642 C C . SER A 1 80 ? -3.840 -6.354 25.118 1.00 96.44 80 SER A C 1
ATOM 644 O O . SER A 1 80 ? -4.297 -6.001 26.201 1.00 96.44 80 SER A O 1
ATOM 646 N N . ASP A 1 81 ? -4.573 -6.351 24.002 1.00 97.69 81 ASP A N 1
ATOM 647 C CA . ASP A 1 81 ? -5.989 -5.972 23.920 1.00 97.69 81 ASP A CA 1
ATOM 648 C C . ASP A 1 81 ? -6.702 -6.847 22.867 1.00 97.69 81 ASP A C 1
ATOM 650 O O . ASP A 1 81 ? -7.059 -6.374 21.781 1.00 97.69 81 ASP A O 1
ATOM 654 N N . PRO A 1 82 ? -6.875 -8.154 23.144 1.00 97.38 82 PRO A N 1
ATOM 655 C CA . PRO A 1 82 ? -7.331 -9.121 22.149 1.00 97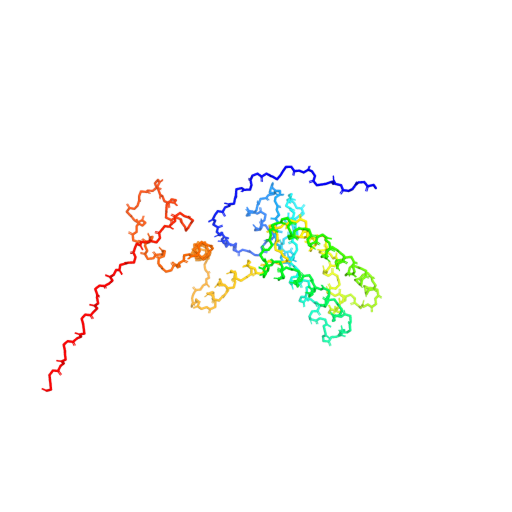.38 82 PRO A CA 1
ATOM 656 C C . PRO A 1 82 ? -8.743 -8.835 21.638 1.00 97.38 82 PRO A C 1
ATOM 658 O O . PRO A 1 82 ? -9.018 -9.056 20.464 1.00 97.38 82 PRO A O 1
ATOM 661 N N . VAL A 1 83 ? -9.637 -8.315 22.486 1.00 97.69 83 VAL A N 1
ATOM 662 C CA . VAL A 1 83 ? -11.044 -8.085 22.122 1.00 97.69 83 VAL A CA 1
ATOM 663 C C . VAL A 1 83 ? -11.159 -6.981 21.076 1.00 97.69 83 VAL A C 1
ATOM 665 O O . VAL A 1 83 ? -11.720 -7.202 19.998 1.00 97.69 83 VAL A O 1
ATOM 668 N N . ARG A 1 84 ? -10.602 -5.796 21.357 1.00 98.12 84 ARG A N 1
ATOM 669 C CA . ARG A 1 84 ? -10.688 -4.681 20.410 1.00 98.12 84 ARG A CA 1
ATOM 670 C C . ARG A 1 84 ? -9.826 -4.946 19.177 1.00 98.12 84 ARG A C 1
ATOM 672 O O . ARG A 1 84 ? -10.264 -4.665 18.064 1.00 98.12 84 ARG A O 1
ATOM 679 N N . ALA A 1 85 ? -8.631 -5.521 19.349 1.00 98.31 85 ALA A N 1
ATOM 680 C CA . ALA A 1 85 ? -7.742 -5.823 18.228 1.00 98.31 85 ALA A CA 1
ATOM 681 C C . ALA A 1 85 ? -8.370 -6.841 17.268 1.00 98.31 85 ALA A C 1
ATOM 683 O O . ALA A 1 85 ? -8.357 -6.618 16.058 1.00 98.31 85 ALA A O 1
ATOM 684 N N . ALA A 1 86 ? -8.995 -7.906 17.784 1.00 98.44 86 ALA A N 1
ATOM 685 C CA . ALA A 1 86 ? -9.690 -8.886 16.954 1.00 98.44 86 ALA A CA 1
ATOM 686 C C . ALA A 1 86 ? -10.835 -8.255 16.151 1.00 98.44 86 ALA A C 1
ATOM 688 O O . ALA A 1 86 ? -10.945 -8.529 14.957 1.00 98.44 86 ALA A O 1
ATOM 689 N N . ARG A 1 87 ? -11.640 -7.362 16.754 1.00 98.31 87 ARG A N 1
ATOM 690 C CA . ARG A 1 87 ? -12.696 -6.637 16.021 1.00 98.31 87 ARG A CA 1
ATOM 691 C C . ARG A 1 87 ? -12.115 -5.860 14.837 1.00 98.31 87 ARG A C 1
ATOM 693 O O . ARG A 1 87 ? -12.608 -5.998 13.721 1.00 98.31 87 ARG A O 1
ATOM 700 N N . MET A 1 88 ? -11.039 -5.102 15.057 1.00 98.50 88 MET A N 1
ATOM 701 C CA . MET A 1 88 ? -10.378 -4.348 13.984 1.00 98.50 88 MET A CA 1
ATOM 702 C C . MET A 1 88 ? -9.813 -5.272 12.897 1.00 98.50 88 MET A C 1
ATOM 704 O O . MET A 1 88 ? -9.970 -5.008 11.706 1.00 98.50 88 MET A O 1
ATOM 708 N N . LEU A 1 89 ? -9.214 -6.402 13.277 1.00 98.56 89 LEU A N 1
ATOM 709 C CA . LEU A 1 89 ? -8.684 -7.376 12.319 1.00 98.56 89 LEU A CA 1
ATOM 710 C C . LEU A 1 89 ? -9.771 -8.047 11.477 1.00 98.56 89 LEU A C 1
ATOM 712 O O . LEU A 1 89 ? -9.526 -8.322 10.303 1.00 98.56 89 LEU A O 1
ATOM 716 N N . VAL A 1 90 ? -10.959 -8.281 12.039 1.00 98.62 90 VAL A N 1
ATOM 717 C CA . VAL A 1 90 ? -12.119 -8.774 11.283 1.00 98.62 90 VAL A CA 1
ATOM 718 C C . VAL A 1 90 ? -12.550 -7.749 10.236 1.00 98.62 90 VAL A C 1
ATOM 720 O O . VAL A 1 90 ? -12.781 -8.123 9.087 1.00 98.62 90 VAL A O 1
ATOM 723 N N . LEU A 1 91 ? -12.599 -6.461 10.590 1.00 98.56 91 LEU A N 1
ATOM 724 C CA . LEU A 1 91 ? -12.961 -5.393 9.652 1.00 98.56 91 LEU A CA 1
ATOM 725 C C . LEU A 1 91 ? -11.964 -5.288 8.494 1.00 98.56 91 LEU A C 1
ATOM 727 O O . LEU A 1 91 ? -12.366 -5.355 7.334 1.00 98.56 91 LEU A O 1
ATOM 731 N N . TRP A 1 92 ? -10.660 -5.257 8.784 1.00 98.25 92 TRP A N 1
ATOM 732 C CA . TRP A 1 92 ? -9.639 -5.303 7.730 1.00 98.25 92 TRP A CA 1
ATOM 733 C C . TRP A 1 92 ? -9.714 -6.606 6.927 1.00 98.25 92 TRP A C 1
ATOM 735 O O . TRP A 1 92 ? -9.565 -6.588 5.710 1.00 98.25 92 TRP A O 1
ATOM 745 N N . GLY A 1 93 ? -9.986 -7.738 7.579 1.00 98.31 93 GLY A N 1
ATOM 746 C CA . GLY A 1 93 ? -10.185 -9.025 6.912 1.00 98.31 93 GLY A CA 1
ATOM 747 C C . GLY A 1 93 ? -11.314 -8.992 5.879 1.00 98.31 93 GLY A C 1
ATOM 748 O O . GLY A 1 93 ? -11.152 -9.543 4.792 1.00 98.31 93 GLY A O 1
ATOM 749 N N . ARG A 1 94 ? -12.418 -8.294 6.174 1.00 98.56 94 ARG A N 1
ATOM 750 C CA . ARG A 1 94 ? -13.531 -8.096 5.230 1.00 98.56 94 ARG A CA 1
ATOM 751 C C . ARG A 1 94 ? -13.113 -7.264 4.013 1.00 98.56 94 ARG A C 1
ATOM 753 O O . ARG A 1 94 ? -13.483 -7.636 2.904 1.00 98.56 94 ARG A O 1
ATOM 760 N N . LEU A 1 95 ? -12.289 -6.223 4.187 1.00 98.38 95 LEU A N 1
ATOM 761 C CA . LEU A 1 95 ? -11.725 -5.459 3.057 1.00 98.38 95 LEU A CA 1
ATOM 762 C C . LEU A 1 95 ? -10.927 -6.375 2.115 1.00 98.38 95 LEU A C 1
ATOM 764 O O . LEU A 1 95 ? -11.152 -6.399 0.909 1.00 98.38 95 LEU A O 1
ATOM 768 N N . TYR A 1 96 ? -10.046 -7.203 2.680 1.00 97.88 96 TYR A N 1
ATOM 769 C CA . TYR A 1 96 ? -9.254 -8.162 1.905 1.00 97.88 96 TYR A CA 1
ATOM 770 C C . TYR A 1 96 ? -10.096 -9.256 1.240 1.00 97.88 96 TYR A C 1
ATOM 772 O O . TYR A 1 96 ? -9.732 -9.740 0.167 1.00 97.88 96 TYR A O 1
ATOM 780 N N . ALA A 1 97 ? -11.209 -9.657 1.855 1.00 98.38 97 ALA A N 1
ATOM 781 C CA . ALA A 1 97 ? -12.119 -10.638 1.276 1.00 98.38 97 ALA A CA 1
ATOM 782 C C . ALA A 1 97 ? -12.784 -10.115 -0.007 1.00 98.38 97 ALA A C 1
ATOM 784 O O . ALA A 1 97 ? -12.916 -10.883 -0.958 1.00 98.38 97 ALA A O 1
ATOM 785 N N . ILE A 1 98 ? -13.128 -8.822 -0.065 1.00 98.25 98 ILE A N 1
ATOM 786 C CA . ILE A 1 98 ? -13.683 -8.176 -1.267 1.00 98.25 98 ILE A CA 1
ATOM 787 C C . ILE A 1 98 ? -12.672 -8.239 -2.414 1.00 98.25 98 ILE A C 1
ATOM 789 O O . ILE A 1 98 ? -12.995 -8.738 -3.490 1.00 98.25 98 ILE A O 1
ATOM 793 N N . GLU A 1 99 ? -11.433 -7.808 -2.166 1.00 97.38 99 GLU A N 1
ATOM 794 C CA . GLU A 1 99 ? -10.357 -7.815 -3.170 1.00 97.38 99 GLU A CA 1
ATOM 795 C C . GLU A 1 99 ? -10.038 -9.231 -3.659 1.00 97.38 99 GLU A C 1
ATOM 797 O O . GLU A 1 99 ? -9.831 -9.469 -4.850 1.00 97.38 99 GLU A O 1
ATOM 802 N N . LYS A 1 100 ? -10.024 -10.200 -2.735 1.00 97.31 100 LYS A N 1
ATOM 803 C CA . LYS A 1 100 ? -9.816 -11.605 -3.077 1.00 97.31 100 LYS A CA 1
ATOM 804 C C . LYS A 1 100 ? -10.951 -12.142 -3.947 1.00 97.31 100 LYS A C 1
ATOM 806 O O . LYS A 1 100 ? -10.662 -12.774 -4.957 1.00 97.31 100 LYS A O 1
ATOM 811 N N . ARG A 1 101 ? -12.207 -11.879 -3.576 1.00 98.06 101 ARG A N 1
ATOM 812 C CA . ARG A 1 101 ? -13.384 -12.302 -4.344 1.00 98.06 101 ARG A CA 1
ATOM 813 C C . ARG A 1 101 ? -13.363 -11.701 -5.747 1.00 98.06 101 ARG A C 1
ATOM 815 O O . ARG A 1 101 ? -13.470 -12.440 -6.714 1.00 98.06 101 ARG A O 1
ATOM 822 N N . ALA A 1 102 ? -13.126 -10.393 -5.857 1.00 97.25 102 ALA A N 1
ATOM 823 C CA . ALA A 1 102 ? -13.040 -9.704 -7.142 1.00 97.25 102 ALA A CA 1
ATOM 824 C C . ALA A 1 102 ? -11.964 -10.313 -8.054 1.00 97.25 102 ALA A C 1
ATOM 826 O O . ALA A 1 102 ? -12.191 -10.517 -9.244 1.00 97.25 102 ALA A O 1
ATOM 827 N N . LYS A 1 103 ? -10.805 -10.669 -7.486 1.00 95.38 103 LYS A N 1
ATOM 828 C CA . LYS A 1 103 ? -9.742 -11.358 -8.222 1.00 95.38 103 LYS A CA 1
ATOM 829 C C . LYS A 1 103 ? -10.135 -12.775 -8.643 1.00 95.38 103 LYS A C 1
ATOM 831 O O . LYS A 1 103 ? -9.862 -13.157 -9.777 1.00 95.38 103 LYS A O 1
ATOM 836 N N . ASP A 1 104 ? -10.699 -13.560 -7.729 1.00 97.50 104 ASP A N 1
ATOM 837 C CA . ASP A 1 104 ? -11.039 -14.965 -7.975 1.00 97.50 104 ASP A CA 1
ATOM 838 C C . ASP A 1 104 ? -12.178 -15.095 -9.009 1.00 97.50 104 ASP A C 1
ATOM 840 O O . ASP A 1 104 ? -12.175 -16.029 -9.808 1.00 97.50 104 ASP A O 1
ATOM 844 N N . GLU A 1 105 ? -13.111 -14.138 -9.034 1.00 97.44 105 GLU A N 1
ATOM 845 C CA . GLU A 1 105 ? -14.246 -14.087 -9.968 1.00 97.44 105 GLU A CA 1
ATOM 846 C C . GLU A 1 105 ? -13.945 -13.307 -11.262 1.00 97.44 105 GLU A C 1
ATOM 848 O O . GLU A 1 105 ? -14.751 -13.326 -12.190 1.00 97.44 105 GLU A O 1
ATOM 853 N N . GLY A 1 106 ? -12.783 -12.652 -11.356 1.00 96.75 106 GLY A N 1
ATOM 854 C CA . GLY A 1 106 ? -12.353 -11.936 -12.560 1.00 96.75 106 GLY A CA 1
ATOM 855 C C . GLY A 1 106 ? -13.145 -10.656 -12.836 1.00 96.75 106 GLY A C 1
ATOM 856 O O . GLY A 1 106 ? -13.545 -10.422 -13.974 1.00 96.75 106 GLY A O 1
ATOM 857 N N . TYR A 1 107 ? -13.380 -9.844 -11.804 1.00 97.75 107 TYR A N 1
ATOM 858 C CA . TYR A 1 107 ? -14.105 -8.577 -11.923 1.00 97.75 107 TYR A CA 1
ATOM 859 C C . TYR A 1 107 ? -13.440 -7.624 -12.924 1.00 97.75 107 TYR A C 1
ATOM 861 O O . TYR A 1 107 ? -12.213 -7.507 -12.960 1.00 97.75 107 TYR A O 1
ATOM 869 N N . THR A 1 108 ? -14.258 -6.888 -13.681 1.00 97.50 108 THR A N 1
ATOM 870 C CA . THR A 1 108 ? -13.800 -5.694 -14.404 1.00 97.50 108 THR A CA 1
ATOM 871 C C . THR A 1 108 ? -13.514 -4.548 -13.434 1.00 97.50 108 THR A C 1
ATOM 873 O O . THR A 1 108 ? -13.948 -4.565 -12.277 1.00 97.50 108 THR A O 1
ATOM 876 N N . ASP A 1 109 ? -12.828 -3.515 -13.917 1.00 96.44 109 ASP A N 1
ATOM 877 C CA . ASP A 1 109 ? -12.539 -2.303 -13.148 1.00 96.44 109 ASP A CA 1
ATOM 878 C C . ASP A 1 109 ? -13.824 -1.644 -12.610 1.00 96.44 109 ASP A C 1
ATOM 880 O O . ASP A 1 109 ? -13.879 -1.236 -11.447 1.00 96.44 109 ASP A O 1
ATOM 884 N N . GLU A 1 110 ? -14.897 -1.612 -13.408 1.00 97.25 110 GLU A N 1
ATOM 885 C CA . GLU A 1 110 ? -16.197 -1.074 -12.994 1.00 97.25 110 GLU A CA 1
ATOM 886 C C . GLU A 1 110 ? -16.858 -1.933 -11.911 1.00 97.25 110 GLU A C 1
ATOM 888 O O . GLU A 1 110 ? -17.417 -1.398 -10.951 1.00 97.25 110 GLU A O 1
ATOM 893 N N . GLN A 1 111 ? -16.786 -3.263 -12.035 1.00 97.94 111 GLN A N 1
ATOM 894 C CA . GLN A 1 111 ? -17.332 -4.189 -11.037 1.00 97.94 111 GLN A CA 1
ATOM 895 C C . GLN A 1 111 ? -16.570 -4.097 -9.713 1.00 97.94 111 GLN A C 1
ATOM 897 O O . GLN A 1 111 ? -17.181 -4.093 -8.642 1.00 97.94 111 GLN A O 1
ATOM 902 N N . LEU A 1 112 ? -15.240 -3.989 -9.779 1.00 97.94 112 LEU A N 1
ATOM 903 C CA . LEU A 1 112 ? -14.387 -3.793 -8.612 1.00 97.94 112 LEU A CA 1
ATOM 904 C C . LEU A 1 112 ? -14.710 -2.473 -7.914 1.00 97.94 112 LEU A C 1
ATOM 906 O O . LEU A 1 112 ? -14.894 -2.458 -6.696 1.00 97.94 112 LEU A O 1
ATOM 910 N N . LEU A 1 113 ? -14.835 -1.381 -8.671 1.00 97.88 113 LEU A N 1
ATOM 911 C CA . LEU A 1 113 ? -15.187 -0.079 -8.113 1.00 97.88 113 LEU A CA 1
ATOM 912 C C . LEU A 1 113 ? -16.580 -0.105 -7.470 1.00 97.88 113 LEU A C 1
ATOM 914 O O . LEU A 1 113 ? -16.739 0.355 -6.340 1.00 97.88 113 LEU A O 1
ATOM 918 N N . ALA A 1 114 ? -17.569 -0.704 -8.138 1.00 97.94 114 ALA A N 1
ATOM 919 C CA . ALA A 1 114 ? -18.916 -0.852 -7.592 1.00 97.94 114 ALA A CA 1
ATOM 920 C C . ALA A 1 114 ? -18.918 -1.649 -6.276 1.00 97.94 114 ALA A C 1
ATOM 922 O O . ALA A 1 114 ? -19.533 -1.217 -5.302 1.00 97.94 114 ALA A O 1
ATOM 923 N N . ALA A 1 115 ? -18.182 -2.764 -6.210 1.00 98.25 115 ALA A N 1
ATOM 924 C CA . ALA A 1 115 ? -18.052 -3.559 -4.988 1.00 98.25 115 ALA A CA 1
ATOM 925 C C . ALA A 1 115 ? -17.321 -2.799 -3.871 1.00 98.25 115 ALA A C 1
ATOM 927 O O . ALA A 1 115 ? -17.747 -2.826 -2.717 1.00 98.25 115 ALA A O 1
ATOM 928 N N . ARG A 1 116 ? -16.254 -2.058 -4.193 1.00 98.38 116 ARG A N 1
ATOM 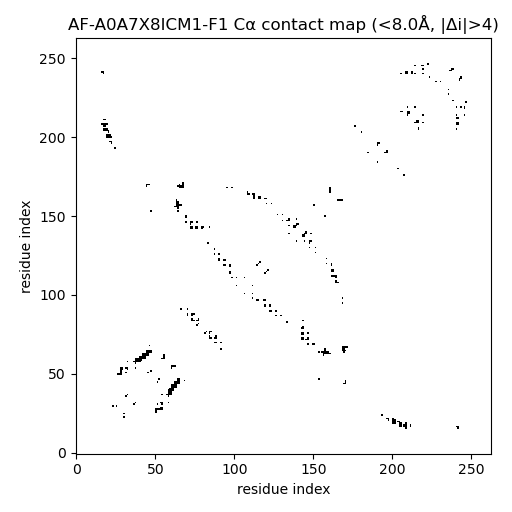929 C CA . ARG A 1 116 ? -15.552 -1.203 -3.222 1.00 98.38 116 ARG A CA 1
ATOM 930 C C . ARG A 1 116 ? -16.480 -0.132 -2.645 1.00 98.38 116 ARG A C 1
ATOM 932 O O . ARG A 1 116 ? -16.519 0.039 -1.429 1.00 98.38 116 ARG A O 1
ATOM 939 N N . GLN A 1 117 ? -17.265 0.542 -3.482 1.00 98.31 117 GLN A N 1
ATOM 940 C CA . GLN A 1 117 ? -18.220 1.554 -3.022 1.00 98.31 117 GLN A CA 1
ATOM 941 C C . GLN A 1 117 ? -19.367 0.945 -2.200 1.00 98.31 117 GLN A C 1
ATOM 943 O O . GLN A 1 117 ? -19.729 1.488 -1.159 1.00 98.31 117 GLN A O 1
ATOM 948 N N . ALA A 1 118 ? -19.914 -0.195 -2.625 1.00 98.25 118 ALA A N 1
ATOM 949 C CA . ALA A 1 118 ? -21.051 -0.829 -1.957 1.00 98.25 118 ALA A CA 1
ATOM 950 C C . ALA A 1 118 ? -20.678 -1.561 -0.656 1.00 98.25 118 ALA A C 1
ATOM 952 O O . ALA A 1 118 ? -21.498 -1.640 0.255 1.00 98.25 118 ALA A O 1
ATOM 953 N N . GLU A 1 119 ? -19.464 -2.113 -0.564 1.00 98.44 119 GLU A N 1
ATOM 954 C CA . GLU A 1 119 ? -19.069 -3.002 0.535 1.00 98.44 119 GLU A CA 1
ATOM 955 C C . GLU A 1 119 ? -17.875 -2.472 1.335 1.00 98.44 119 GLU A C 1
ATOM 957 O O . GLU A 1 119 ? -17.923 -2.478 2.565 1.00 98.44 119 GLU A O 1
ATOM 962 N N . ALA A 1 120 ? -16.812 -1.988 0.679 1.00 98.25 120 ALA A N 1
ATOM 963 C CA . ALA A 1 120 ? -15.602 -1.542 1.379 1.00 98.25 120 ALA A CA 1
ATOM 964 C C . ALA A 1 120 ? -15.801 -0.199 2.099 1.00 98.25 120 ALA A C 1
ATOM 966 O O . ALA A 1 120 ? -15.348 -0.051 3.234 1.00 98.25 120 ALA A O 1
ATOM 967 N N . VAL A 1 121 ? -16.507 0.760 1.486 1.00 98.19 121 VAL A N 1
ATOM 968 C CA . VAL A 1 121 ? -16.784 2.071 2.106 1.00 98.19 121 VAL A CA 1
ATOM 969 C C . VAL A 1 121 ? -17.572 1.928 3.421 1.00 98.19 121 VAL A C 1
ATOM 971 O O . VAL A 1 121 ? -17.087 2.439 4.432 1.00 98.19 121 VAL A O 1
ATOM 974 N N . PRO A 1 122 ? -18.675 1.152 3.497 1.00 98.62 122 PRO A N 1
ATOM 975 C CA . PRO A 1 122 ? -19.347 0.896 4.775 1.00 98.62 122 PRO A CA 1
ATOM 976 C C . PRO A 1 122 ? -18.465 0.218 5.834 1.00 98.62 122 PRO A C 1
ATOM 978 O O . PRO A 1 122 ? -18.600 0.507 7.021 1.00 98.62 122 PRO A O 1
ATOM 981 N N . ILE A 1 123 ? -17.542 -0.669 5.434 1.00 98.62 123 ILE A N 1
ATOM 982 C CA . ILE A 1 123 ? -16.582 -1.286 6.368 1.00 98.62 123 ILE A CA 1
ATOM 983 C C . ILE A 1 123 ? -15.616 -0.237 6.926 1.00 98.62 123 ILE A C 1
ATOM 985 O O . ILE A 1 123 ? -15.272 -0.292 8.110 1.00 98.62 123 ILE A O 1
ATOM 989 N N . PHE A 1 124 ? -15.179 0.719 6.103 1.00 98.31 124 PHE A N 1
ATOM 990 C CA . PHE A 1 124 ? -14.398 1.854 6.585 1.00 98.31 124 PHE A CA 1
ATOM 991 C C . PHE A 1 124 ? -15.206 2.703 7.564 1.00 98.31 124 PHE A C 1
ATOM 993 O O . PHE A 1 124 ? -14.692 3.015 8.633 1.00 98.31 124 PHE A O 1
ATOM 1000 N N . ASP A 1 125 ? -16.464 3.016 7.272 1.00 98.25 125 ASP A N 1
ATOM 1001 C CA . ASP A 1 125 ? -17.299 3.808 8.183 1.00 98.25 125 ASP A CA 1
ATOM 1002 C C . ASP A 1 125 ? -17.504 3.097 9.536 1.00 98.25 125 ASP A C 1
ATOM 1004 O O . ASP A 1 125 ? -17.339 3.704 10.598 1.00 98.25 125 ASP A O 1
ATOM 1008 N N . GLU A 1 126 ? -17.751 1.781 9.516 1.00 98.38 126 GLU A N 1
ATOM 1009 C CA . GLU A 1 126 ? -17.809 0.942 10.722 1.00 98.38 126 GLU A CA 1
ATOM 1010 C C . GLU A 1 126 ? -16.476 0.959 11.492 1.00 98.38 126 GLU A C 1
ATOM 1012 O O . GLU A 1 126 ? -16.442 1.085 12.720 1.00 98.38 126 GLU A O 1
ATOM 1017 N N . SER A 1 127 ? -15.363 0.872 10.765 1.00 98.31 127 SER A N 1
ATOM 1018 C CA . SER A 1 127 ? -14.016 0.931 11.332 1.00 98.31 127 SER A CA 1
ATOM 1019 C C . SER A 1 127 ? -13.724 2.294 11.965 1.00 98.31 127 SER A C 1
ATOM 1021 O O . SER A 1 127 ? -13.161 2.337 13.056 1.00 98.31 127 SER A O 1
ATOM 1023 N N . TRP A 1 128 ? -14.146 3.403 11.349 1.00 98.38 128 TRP A N 1
ATOM 1024 C CA . TRP A 1 128 ? -13.987 4.750 11.909 1.00 98.38 128 TRP A CA 1
ATOM 1025 C C . TRP A 1 128 ? -14.770 4.929 13.206 1.00 98.38 128 TRP A C 1
ATOM 1027 O O . TRP A 1 128 ? -14.254 5.497 14.174 1.00 98.38 128 TRP A O 1
ATOM 1037 N N . ALA A 1 129 ? -16.000 4.411 13.245 1.00 98.31 129 ALA A N 1
ATOM 1038 C CA . ALA A 1 129 ? -16.824 4.432 14.446 1.00 98.31 129 ALA A CA 1
ATOM 1039 C C . ALA A 1 129 ? -16.137 3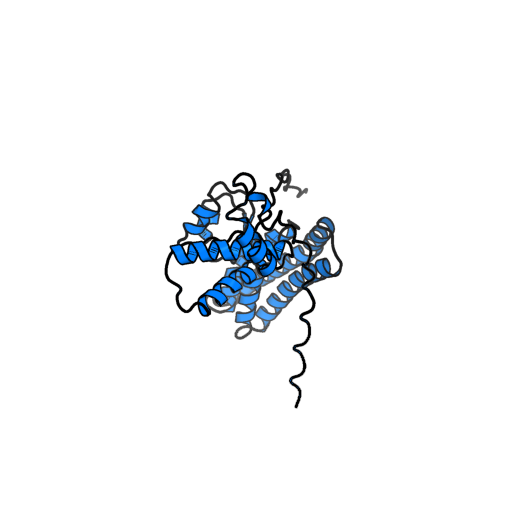.675 15.594 1.00 98.31 129 ALA A C 1
ATOM 1041 O O . ALA A 1 129 ? -16.002 4.217 16.691 1.00 98.31 129 ALA A O 1
ATOM 1042 N N . ALA A 1 130 ? -15.615 2.473 15.322 1.00 97.81 130 ALA A N 1
ATOM 1043 C CA . ALA A 1 130 ? -14.870 1.689 16.307 1.00 97.81 130 ALA A CA 1
ATOM 1044 C C . ALA A 1 130 ? -13.578 2.393 16.766 1.00 97.81 130 ALA A C 1
ATOM 1046 O O . ALA A 1 130 ? -13.292 2.443 17.960 1.00 97.81 130 ALA A O 1
ATOM 1047 N N . LEU A 1 131 ? -12.809 2.988 15.848 1.00 98.00 131 LEU A N 1
ATOM 1048 C CA . LEU A 1 131 ? -11.604 3.755 16.192 1.00 98.00 131 LEU A CA 1
ATOM 1049 C C . LEU A 1 131 ? -11.928 4.942 17.104 1.00 98.00 131 LEU A C 1
ATOM 1051 O O . LEU A 1 131 ? -11.249 5.153 18.109 1.00 98.00 131 LEU A O 1
ATOM 1055 N N . THR A 1 132 ? -12.983 5.687 16.771 1.00 97.75 132 THR A N 1
ATOM 1056 C CA . THR A 1 132 ? -13.435 6.850 17.545 1.00 97.75 132 THR A CA 1
ATOM 1057 C C . THR A 1 132 ? -13.916 6.445 18.935 1.00 97.75 132 THR A C 1
ATOM 1059 O O . THR A 1 132 ? -13.615 7.136 19.903 1.00 97.75 132 THR A O 1
ATOM 1062 N N . GLU A 1 133 ? -14.606 5.310 19.048 1.00 96.81 133 GLU A N 1
ATOM 1063 C CA . GLU A 1 133 ? -15.017 4.724 20.325 1.00 96.81 133 GLU A CA 1
ATOM 1064 C C . GLU A 1 133 ? -13.800 4.325 21.181 1.00 96.81 133 GLU A C 1
ATOM 1066 O O . GLU A 1 133 ? -13.746 4.602 22.380 1.00 96.81 133 GLU A O 1
ATOM 1071 N N . TYR A 1 134 ? -12.803 3.680 20.571 1.00 97.31 134 TYR A N 1
ATOM 1072 C CA . TYR A 1 134 ? -11.673 3.089 21.288 1.00 97.31 134 TYR A CA 1
ATOM 1073 C C . TYR A 1 134 ? -10.588 4.082 21.686 1.00 97.31 134 TYR A C 1
ATOM 1075 O O . TYR A 1 134 ? -9.902 3.840 22.682 1.00 97.31 134 TYR A O 1
ATOM 1083 N N . LYS A 1 135 ? -10.423 5.189 20.952 1.00 95.56 135 LYS A N 1
ATOM 1084 C CA . LYS A 1 135 ? -9.319 6.137 21.177 1.00 95.56 135 LYS A CA 1
ATOM 1085 C C . LYS A 1 135 ? -9.282 6.692 22.608 1.00 95.56 135 LYS A C 1
ATOM 1087 O O . LYS A 1 135 ? -8.198 6.891 23.144 1.00 95.56 135 LYS A O 1
ATOM 1092 N N . ASP A 1 136 ? -10.446 6.883 23.233 1.00 94.25 136 ASP A N 1
ATOM 1093 C CA . ASP A 1 136 ? -10.568 7.446 24.586 1.00 94.25 136 ASP A CA 1
ATOM 1094 C C . ASP A 1 136 ? -10.517 6.363 25.686 1.00 94.25 136 ASP A C 1
ATOM 1096 O O . ASP A 1 136 ? -10.495 6.673 26.875 1.00 94.25 136 ASP A O 1
ATOM 1100 N N . GLN A 1 137 ? -10.470 5.082 25.300 1.00 96.25 137 GLN A N 1
ATOM 1101 C CA . GLN A 1 137 ? -10.487 3.930 26.211 1.00 96.25 137 GLN A CA 1
ATOM 1102 C C . GLN A 1 137 ? -9.114 3.269 26.385 1.00 96.25 137 GLN A C 1
ATOM 1104 O O . GLN A 1 137 ? -8.977 2.331 27.174 1.00 96.25 137 GLN A O 1
ATOM 1109 N N . VAL A 1 138 ? -8.099 3.711 25.638 1.00 96.69 138 VAL A N 1
ATOM 1110 C CA . VAL A 1 138 ? -6.763 3.104 25.639 1.00 96.69 138 VAL A CA 1
ATOM 1111 C C . VAL A 1 138 ? -5.677 4.142 25.887 1.00 96.69 138 VAL A C 1
ATOM 1113 O O . VAL A 1 138 ? -5.784 5.304 25.505 1.00 96.69 138 VAL A O 1
ATOM 1116 N N . LEU A 1 139 ? -4.570 3.716 26.498 1.00 96.62 139 LEU A N 1
ATOM 1117 C CA . LEU A 1 139 ? -3.410 4.589 26.667 1.00 96.62 139 LEU A CA 1
ATOM 1118 C C . LEU A 1 139 ? -2.752 4.859 25.302 1.00 96.62 139 LEU A C 1
ATOM 1120 O O . LEU A 1 139 ? -2.419 3.887 24.614 1.00 96.62 139 LEU A O 1
ATOM 1124 N N . PRO A 1 140 ? -2.432 6.116 24.935 1.00 93.69 140 PRO A N 1
ATOM 1125 C CA . PRO A 1 140 ? -1.857 6.443 23.623 1.00 93.69 140 PRO A CA 1
ATOM 1126 C C . PRO A 1 140 ? -0.567 5.682 23.280 1.00 93.69 140 PRO A C 1
ATOM 1128 O O . PRO A 1 140 ? -0.299 5.375 22.122 1.00 93.69 140 PRO A O 1
ATOM 1131 N N . LYS A 1 141 ? 0.245 5.348 24.292 1.00 95.56 141 LYS A N 1
ATOM 1132 C CA . LYS A 1 141 ? 1.521 4.631 24.112 1.00 95.56 141 LYS A CA 1
ATOM 1133 C C . LYS A 1 141 ? 1.389 3.102 24.105 1.00 95.56 141 LYS A C 1
ATOM 1135 O O . LYS A 1 141 ? 2.382 2.432 23.805 1.00 95.56 141 LYS A O 1
ATOM 1140 N N . SER A 1 142 ? 0.214 2.556 24.427 1.00 97.31 142 SER A N 1
ATOM 1141 C CA . SER A 1 142 ? -0.047 1.111 24.351 1.00 97.31 142 SER A CA 1
ATOM 1142 C C . SER A 1 142 ? 0.028 0.613 22.897 1.00 97.31 142 SER A C 1
ATOM 1144 O O . SER A 1 142 ? -0.104 1.423 21.974 1.00 97.31 142 SER A O 1
ATOM 1146 N N . PRO A 1 143 ? 0.236 -0.696 22.652 1.00 97.62 143 PRO A N 1
ATOM 1147 C CA . PRO A 1 143 ? 0.165 -1.259 21.303 1.00 97.62 143 PRO A CA 1
ATOM 1148 C C . PRO A 1 143 ? -1.132 -0.882 20.577 1.00 97.62 143 PRO A C 1
ATOM 1150 O O . PRO A 1 143 ? -1.083 -0.439 19.430 1.00 97.62 143 PRO A O 1
ATOM 1153 N N . MET A 1 144 ? -2.266 -0.944 21.281 1.00 98.00 144 MET A N 1
ATOM 1154 C CA . MET A 1 144 ? -3.562 -0.558 20.731 1.00 98.00 144 MET A CA 1
ATOM 1155 C C . MET A 1 144 ? -3.666 0.946 20.444 1.00 98.00 144 MET A C 1
ATOM 1157 O O . MET A 1 144 ? -4.067 1.336 19.351 1.00 98.00 144 MET A O 1
ATOM 1161 N N . GLY A 1 145 ? -3.230 1.803 21.373 1.00 97.81 145 GLY A N 1
ATOM 1162 C CA . GLY A 1 145 ? -3.211 3.257 21.166 1.00 97.81 145 GLY A CA 1
ATOM 1163 C C . GLY A 1 145 ? -2.364 3.672 19.959 1.00 97.81 145 GLY A C 1
ATOM 1164 O O . GLY A 1 145 ? -2.773 4.529 19.176 1.00 97.81 145 GLY A O 1
ATOM 1165 N N . LYS A 1 146 ? -1.229 2.997 19.735 1.00 96.94 146 LYS A N 1
ATOM 1166 C CA . LYS A 1 146 ? -0.394 3.193 18.538 1.00 96.94 146 LYS A CA 1
ATOM 1167 C C . LYS A 1 146 ? -1.086 2.728 17.256 1.00 96.94 146 LYS A C 1
ATOM 1169 O O . LYS A 1 146 ? -0.919 3.377 16.227 1.00 96.94 146 LYS A O 1
ATOM 1174 N N . ALA A 1 147 ? -1.827 1.619 17.299 1.00 97.31 147 ALA A N 1
ATOM 1175 C CA . ALA A 1 147 ? -2.570 1.110 16.147 1.00 97.31 147 ALA A CA 1
ATOM 1176 C C . ALA A 1 147 ? -3.712 2.053 15.745 1.00 97.31 147 ALA A C 1
ATOM 1178 O O . ALA A 1 147 ? -3.816 2.419 14.575 1.00 97.31 147 ALA A O 1
ATOM 1179 N N . ILE A 1 148 ? -4.495 2.515 16.725 1.00 97.88 148 ILE A N 1
ATOM 1180 C CA . ILE A 1 148 ? -5.565 3.500 16.524 1.00 97.88 148 ILE A CA 1
ATOM 1181 C C . ILE A 1 148 ? -4.988 4.806 15.982 1.00 97.88 148 ILE A C 1
ATOM 1183 O O . ILE A 1 148 ? -5.441 5.285 14.947 1.00 97.88 148 ILE A O 1
ATOM 1187 N N . GLY A 1 149 ? -3.950 5.348 16.629 1.00 96.69 149 GLY A N 1
ATOM 1188 C CA . GLY A 1 149 ? -3.312 6.588 16.188 1.00 96.69 149 GLY A CA 1
ATOM 1189 C C . GLY A 1 149 ? -2.776 6.497 14.759 1.00 96.69 149 GLY A C 1
ATOM 1190 O O . GLY A 1 149 ? -2.972 7.418 13.974 1.00 96.69 149 GLY A O 1
ATOM 1191 N N . TYR A 1 150 ? -2.163 5.369 14.386 1.00 95.25 150 TYR A N 1
ATOM 1192 C CA . TYR A 1 150 ? -1.725 5.141 13.008 1.00 95.25 150 TYR A CA 1
ATOM 1193 C C . TYR A 1 150 ? -2.904 5.145 12.027 1.00 95.25 150 TYR A C 1
ATOM 1195 O O . TYR A 1 150 ? -2.877 5.899 11.059 1.00 95.25 150 TYR A O 1
ATOM 1203 N N . ALA A 1 151 ? -3.939 4.338 12.285 1.00 96.31 151 ALA A N 1
ATOM 1204 C CA . ALA A 1 151 ? -5.088 4.226 11.389 1.00 96.31 151 ALA A CA 1
ATOM 1205 C C . ALA A 1 151 ? -5.817 5.567 11.221 1.00 96.31 151 ALA A C 1
ATOM 1207 O O . ALA A 1 151 ? -6.155 5.933 10.101 1.00 96.31 151 ALA A O 1
ATOM 1208 N N . MET A 1 152 ? -6.006 6.318 12.310 1.00 96.69 152 MET A N 1
ATOM 1209 C CA . MET A 1 152 ? -6.675 7.620 12.264 1.00 96.69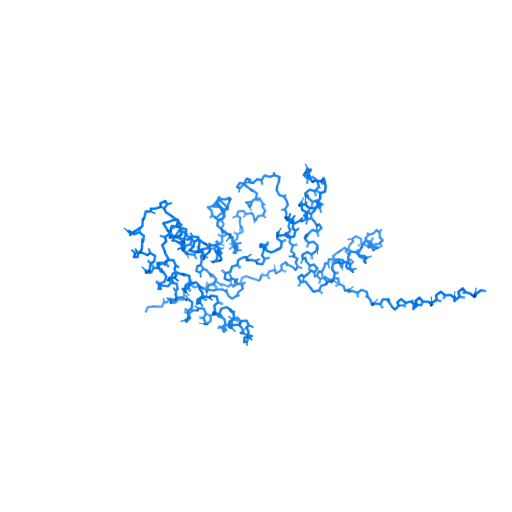 152 MET A CA 1
ATOM 1210 C C . MET A 1 152 ? -5.850 8.679 11.528 1.00 96.69 152 MET A C 1
ATOM 1212 O O . MET A 1 152 ? -6.404 9.429 10.732 1.00 96.69 152 MET A O 1
ATOM 1216 N N . ASN A 1 153 ? -4.531 8.724 11.742 1.00 93.62 153 ASN A N 1
ATOM 1217 C CA . ASN A 1 153 ? -3.662 9.683 11.052 1.00 93.62 153 ASN A CA 1
ATOM 1218 C C . ASN A 1 153 ? -3.574 9.418 9.543 1.00 93.62 153 ASN A C 1
ATOM 1220 O O . ASN A 1 153 ? -3.362 10.346 8.774 1.00 93.62 153 ASN A O 1
ATOM 1224 N N . GLN A 1 154 ? -3.714 8.156 9.134 1.00 92.31 154 GLN A N 1
ATOM 1225 C CA . GLN A 1 154 ? -3.571 7.708 7.747 1.00 92.31 154 GLN A CA 1
ATOM 1226 C C . GLN A 1 154 ? -4.920 7.465 7.060 1.00 92.31 154 GLN A C 1
ATOM 1228 O O . GLN A 1 154 ? -4.973 6.863 5.992 1.00 92.31 154 GLN A O 1
ATOM 1233 N N . TRP A 1 155 ? -6.023 7.888 7.676 1.00 95.12 155 TRP A N 1
ATOM 1234 C CA . TRP A 1 155 ? -7.362 7.436 7.310 1.00 95.12 155 TRP A CA 1
ATOM 1235 C C . TRP A 1 155 ? -7.741 7.718 5.854 1.00 95.12 155 TRP A C 1
ATOM 1237 O O . TRP A 1 155 ? -8.144 6.806 5.130 1.00 95.12 155 TRP A O 1
ATOM 1247 N N . GLU A 1 156 ? -7.541 8.958 5.406 1.00 93.19 156 GLU A N 1
ATOM 1248 C CA . GLU A 1 156 ? -7.838 9.364 4.028 1.00 93.19 156 GLU A CA 1
ATOM 1249 C C . GLU A 1 156 ? -6.966 8.604 3.019 1.00 93.19 156 GLU A C 1
ATOM 1251 O O . GLU A 1 156 ? -7.467 8.078 2.024 1.00 93.19 156 GLU A O 1
ATOM 1256 N N . ALA A 1 157 ? -5.674 8.444 3.319 1.00 93.44 157 ALA A N 1
ATOM 1257 C CA . ALA A 1 157 ? -4.755 7.673 2.490 1.00 93.44 157 ALA A CA 1
ATOM 1258 C C . ALA A 1 157 ? -5.166 6.190 2.403 1.00 93.44 157 ALA A C 1
ATOM 1260 O O . ALA A 1 157 ? -5.122 5.595 1.326 1.00 93.44 157 ALA A O 1
ATOM 1261 N N . LEU A 1 158 ? -5.603 5.581 3.511 1.00 95.94 158 LEU A N 1
ATOM 1262 C CA . LEU A 1 158 ? -6.042 4.180 3.556 1.00 95.94 158 LEU A CA 1
ATOM 1263 C C . LEU A 1 158 ? -7.332 3.935 2.763 1.00 95.94 158 LEU A C 1
ATOM 1265 O O . LEU A 1 158 ? -7.496 2.843 2.213 1.00 95.94 158 LEU A O 1
ATOM 1269 N N . LYS A 1 159 ? -8.231 4.927 2.693 1.00 95.88 159 LYS A N 1
ATOM 1270 C CA . LYS A 1 159 ? -9.503 4.846 1.956 1.00 95.88 159 LYS A CA 1
ATOM 1271 C C . LYS A 1 159 ? -9.350 5.047 0.451 1.00 95.88 159 LYS A C 1
ATOM 1273 O O . LYS A 1 159 ? -10.199 4.562 -0.297 1.00 95.88 159 LYS A O 1
ATOM 1278 N N . TRP A 1 160 ? -8.287 5.711 -0.006 1.00 94.00 160 TRP A N 1
ATOM 1279 C CA . TRP A 1 160 ? -8.129 6.132 -1.405 1.00 94.00 160 TRP A CA 1
ATOM 1280 C C . TRP A 1 160 ? -8.322 5.010 -2.434 1.00 94.00 160 TRP A C 1
ATOM 1282 O O . TRP A 1 160 ? -8.949 5.228 -3.470 1.00 94.00 160 TRP A O 1
ATOM 1292 N N . TYR A 1 161 ? -7.858 3.786 -2.148 1.00 94.81 161 TYR A N 1
ATOM 1293 C CA . TYR A 1 161 ? -7.996 2.662 -3.086 1.00 94.81 161 TYR A CA 1
ATOM 1294 C C . TYR A 1 161 ? -9.459 2.318 -3.415 1.00 94.81 161 TYR A C 1
ATOM 1296 O O . TYR A 1 161 ? -9.746 1.777 -4.482 1.00 94.81 161 TYR A O 1
ATOM 1304 N N . THR A 1 162 ? -10.408 2.665 -2.540 1.00 96.50 162 THR A N 1
ATOM 1305 C CA . THR A 1 162 ? -11.835 2.396 -2.771 1.00 96.50 162 THR A CA 1
ATOM 1306 C C . THR A 1 162 ? -12.413 3.180 -3.952 1.00 96.50 162 THR A C 1
ATOM 1308 O O . THR A 1 162 ? -13.440 2.773 -4.491 1.00 96.50 162 THR A O 1
ATOM 1311 N N . GLY A 1 163 ? -11.763 4.275 -4.365 1.00 94.31 163 GLY A N 1
ATOM 1312 C CA . GLY A 1 163 ? -12.202 5.150 -5.456 1.00 94.31 163 GLY A CA 1
ATOM 1313 C C . GLY A 1 163 ? -11.470 4.956 -6.787 1.00 94.31 163 GLY A C 1
ATOM 1314 O O . GLY A 1 163 ? -11.791 5.649 -7.746 1.00 94.31 163 GLY A O 1
ATOM 1315 N N . ASP A 1 164 ? -10.483 4.060 -6.866 1.00 93.38 164 ASP A N 1
ATOM 1316 C CA . ASP A 1 164 ? -9.708 3.839 -8.093 1.00 93.38 164 ASP A CA 1
ATOM 1317 C C . ASP A 1 164 ? -9.364 2.350 -8.276 1.00 93.38 164 ASP A C 1
ATOM 1319 O O . ASP A 1 164 ? -8.600 1.811 -7.468 1.00 93.38 164 ASP A O 1
ATOM 1323 N N . PRO A 1 165 ? -9.878 1.680 -9.327 1.00 91.88 165 PRO A N 1
ATOM 1324 C CA . PRO A 1 165 ? -9.625 0.261 -9.580 1.00 91.88 165 PRO A CA 1
ATOM 1325 C C . PRO A 1 165 ? -8.148 -0.065 -9.856 1.00 91.88 165 PRO A C 1
ATOM 1327 O O . PRO A 1 165 ? -7.719 -1.186 -9.589 1.00 91.88 165 PRO A O 1
ATOM 1330 N N . GLN A 1 166 ? -7.336 0.907 -10.293 1.00 90.00 166 GLN A N 1
ATOM 1331 C CA . GLN A 1 166 ? -5.899 0.711 -10.524 1.00 90.00 166 GLN A CA 1
ATOM 1332 C C . GLN A 1 166 ? -5.099 0.620 -9.218 1.00 90.00 166 GLN A C 1
ATOM 1334 O O . GLN A 1 166 ? -3.969 0.119 -9.197 1.00 90.00 166 GLN A O 1
ATOM 1339 N N . LEU A 1 167 ? -5.666 1.103 -8.109 1.00 91.38 167 LEU A N 1
ATOM 1340 C CA . LEU A 1 167 ? -5.043 1.003 -6.799 1.00 91.38 167 LEU A CA 1
ATOM 1341 C C . LEU A 1 167 ? -5.305 -0.367 -6.171 1.00 91.38 167 LEU A C 1
ATOM 1343 O O . LEU A 1 167 ? -6.423 -0.884 -6.144 1.00 91.38 167 LEU A O 1
ATOM 1347 N N . SER A 1 168 ? -4.247 -0.923 -5.591 1.00 91.62 168 SER A N 1
ATOM 1348 C CA . SER A 1 168 ? -4.310 -2.090 -4.713 1.00 91.62 168 SER A CA 1
ATOM 1349 C C . SER A 1 168 ? -4.645 -1.659 -3.283 1.00 91.62 168 SER A C 1
ATOM 1351 O O . SER A 1 168 ? -4.254 -0.573 -2.859 1.00 91.62 168 SER A O 1
ATOM 1353 N N . VAL A 1 169 ? -5.294 -2.535 -2.512 1.00 94.19 169 VAL A N 1
ATOM 1354 C CA . VAL A 1 169 ? -5.552 -2.339 -1.070 1.00 94.19 169 VAL A CA 1
ATOM 1355 C C . VAL A 1 169 ? -4.265 -2.168 -0.247 1.00 94.19 169 VAL A C 1
ATOM 1357 O O . VAL A 1 169 ? -4.269 -1.535 0.810 1.00 94.19 169 VAL A O 1
ATOM 1360 N N . ASP A 1 170 ? -3.146 -2.714 -0.734 1.00 92.19 170 ASP A N 1
ATOM 1361 C CA . ASP A 1 170 ? -1.823 -2.583 -0.124 1.00 92.19 170 ASP A CA 1
ATOM 1362 C C . ASP A 1 170 ? -0.680 -2.511 -1.148 1.00 92.19 170 ASP A C 1
ATOM 1364 O O . ASP A 1 170 ? -0.839 -2.846 -2.327 1.00 92.19 170 ASP A O 1
ATOM 1368 N N . ASN A 1 171 ? 0.494 -2.078 -0.682 1.00 86.00 171 ASN A N 1
ATOM 1369 C CA . ASN A 1 171 ? 1.713 -1.964 -1.482 1.00 86.00 171 ASN A CA 1
ATOM 1370 C C . ASN A 1 171 ? 2.605 -3.220 -1.416 1.00 86.00 171 ASN A C 1
ATOM 1372 O O . ASN A 1 171 ? 3.773 -3.163 -1.813 1.00 86.00 171 ASN A O 1
ATOM 1376 N N . ASN A 1 172 ? 2.082 -4.378 -0.982 1.00 82.75 172 ASN A N 1
ATOM 1377 C CA . ASN A 1 172 ? 2.893 -5.586 -0.762 1.00 82.75 172 ASN A CA 1
ATOM 1378 C C . ASN A 1 172 ? 3.617 -6.059 -2.034 1.00 82.75 172 ASN A C 1
ATOM 1380 O O . ASN A 1 172 ? 4.621 -6.768 -1.962 1.00 82.75 172 ASN A O 1
ATOM 1384 N N . VAL A 1 173 ? 3.115 -5.715 -3.226 1.00 73.62 173 VAL A N 1
ATOM 1385 C CA . VAL A 1 173 ? 3.815 -5.990 -4.492 1.00 73.62 173 VAL A CA 1
ATOM 1386 C C . VAL A 1 173 ? 5.165 -5.274 -4.536 1.00 73.62 173 VAL A C 1
ATOM 1388 O O . VAL A 1 173 ? 6.166 -5.928 -4.833 1.00 73.62 173 VAL A O 1
ATOM 1391 N N . ALA A 1 174 ? 5.205 -3.984 -4.196 1.00 74.06 174 ALA A N 1
ATOM 1392 C CA . ALA A 1 174 ? 6.438 -3.204 -4.142 1.00 74.06 174 ALA A CA 1
ATOM 1393 C C . ALA A 1 174 ? 7.378 -3.738 -3.047 1.00 74.06 174 ALA A C 1
ATOM 1395 O O . ALA A 1 174 ? 8.559 -3.977 -3.303 1.00 74.06 174 ALA A O 1
ATOM 1396 N N . GLU A 1 175 ? 6.848 -4.061 -1.863 1.00 74.94 175 GLU A N 1
ATOM 1397 C CA . GLU A 1 175 ? 7.652 -4.648 -0.780 1.00 74.94 175 GLU A CA 1
ATOM 1398 C C . GLU A 1 175 ? 8.286 -5.990 -1.166 1.00 74.94 175 GLU A C 1
ATOM 1400 O O . GLU A 1 175 ? 9.468 -6.241 -0.910 1.00 74.94 175 GLU A O 1
ATOM 1405 N N . ARG A 1 176 ? 7.516 -6.872 -1.820 1.00 77.44 176 ARG A N 1
ATOM 1406 C CA . ARG A 1 176 ? 8.018 -8.169 -2.297 1.00 77.44 176 ARG A CA 1
ATOM 1407 C C . ARG A 1 176 ? 9.147 -8.008 -3.309 1.00 77.44 176 ARG A C 1
ATOM 1409 O O . ARG A 1 176 ? 10.046 -8.847 -3.333 1.00 77.44 176 ARG A O 1
ATOM 1416 N N . MET A 1 177 ? 9.132 -6.950 -4.118 1.00 72.25 177 MET A N 1
ATOM 1417 C CA . MET A 1 177 ? 10.242 -6.650 -5.025 1.00 72.25 177 MET A CA 1
ATOM 1418 C C . MET A 1 177 ? 11.492 -6.236 -4.255 1.00 72.25 177 MET A C 1
ATOM 1420 O O . MET A 1 177 ? 12.563 -6.800 -4.485 1.00 72.25 177 MET A O 1
ATOM 1424 N N . LEU A 1 178 ? 11.350 -5.319 -3.294 1.00 74.38 178 LEU A N 1
ATOM 1425 C CA . LEU A 1 178 ? 12.460 -4.874 -2.447 1.00 74.38 178 LEU A CA 1
ATOM 1426 C C . LEU A 1 178 ? 13.042 -6.019 -1.610 1.00 74.38 178 LEU A C 1
ATOM 1428 O O . LEU A 1 178 ? 14.244 -6.045 -1.344 1.00 74.38 178 LEU A O 1
ATOM 1432 N N . ARG A 1 179 ? 12.237 -7.032 -1.264 1.00 77.81 179 ARG A N 1
ATOM 1433 C CA . ARG A 1 179 ? 12.724 -8.239 -0.580 1.00 77.81 179 ARG A CA 1
ATOM 1434 C C . ARG A 1 179 ? 13.840 -8.947 -1.353 1.00 77.81 179 ARG A C 1
ATOM 1436 O O . ARG A 1 179 ? 14.752 -9.469 -0.715 1.00 77.81 179 ARG A O 1
ATOM 1443 N N . MET A 1 180 ? 13.813 -8.942 -2.690 1.00 73.69 180 MET A N 1
ATOM 1444 C CA . MET A 1 180 ? 14.911 -9.506 -3.492 1.00 73.69 180 MET A CA 1
ATOM 1445 C C . MET A 1 180 ? 16.219 -8.750 -3.252 1.00 73.69 180 MET A C 1
ATOM 1447 O O . MET A 1 180 ? 17.258 -9.377 -3.063 1.00 73.69 180 MET A O 1
ATOM 1451 N N . VAL A 1 181 ? 16.148 -7.419 -3.169 1.00 76.19 181 VAL A N 1
ATOM 1452 C CA . VAL A 1 181 ? 17.295 -6.554 -2.864 1.00 76.19 181 VAL A CA 1
ATOM 1453 C C . VAL A 1 181 ? 17.845 -6.854 -1.472 1.00 76.19 181 VAL A C 1
ATOM 1455 O O . VAL A 1 181 ? 19.052 -7.031 -1.304 1.00 76.19 181 VAL A O 1
ATOM 1458 N N . VAL A 1 182 ? 16.959 -6.971 -0.476 1.00 77.94 182 VAL A N 1
ATOM 1459 C CA . VAL A 1 182 ? 17.332 -7.260 0.919 1.00 77.94 182 VAL A CA 1
ATOM 1460 C C . VAL A 1 182 ? 18.001 -8.630 1.056 1.00 77.94 182 VAL A C 1
ATOM 1462 O O . VAL A 1 182 ? 19.029 -8.739 1.727 1.00 77.94 182 VAL A O 1
ATOM 1465 N N . ILE A 1 183 ? 17.447 -9.666 0.416 1.00 78.12 183 ILE A N 1
ATOM 1466 C CA . ILE A 1 183 ? 18.035 -11.015 0.412 1.00 78.12 183 ILE A CA 1
ATOM 1467 C C . ILE A 1 183 ? 19.387 -11.000 -0.300 1.00 78.12 183 ILE A C 1
ATOM 1469 O O . ILE A 1 183 ? 20.357 -11.520 0.245 1.00 78.12 183 ILE A O 1
ATOM 1473 N N . GLY A 1 184 ? 19.470 -10.368 -1.475 1.00 75.06 184 GLY A N 1
ATOM 1474 C CA . GLY A 1 184 ? 20.719 -10.245 -2.221 1.00 75.06 184 GLY A CA 1
ATOM 1475 C C . GLY A 1 184 ? 21.807 -9.589 -1.379 1.00 75.06 184 GLY A C 1
ATOM 1476 O O . GLY A 1 184 ? 22.867 -10.175 -1.199 1.00 75.06 184 GLY A O 1
ATOM 1477 N N . ARG A 1 185 ? 21.510 -8.454 -0.729 1.00 74.62 185 ARG A N 1
ATOM 1478 C CA . ARG A 1 185 ? 22.456 -7.773 0.171 1.00 74.62 185 ARG A CA 1
ATOM 1479 C C . ARG A 1 185 ? 22.974 -8.678 1.291 1.00 74.62 185 ARG A C 1
ATOM 1481 O O . ARG A 1 185 ? 24.133 -8.561 1.660 1.00 74.62 185 ARG A O 1
ATOM 1488 N N . LYS A 1 186 ? 22.135 -9.565 1.836 1.00 73.44 186 LYS A N 1
ATOM 1489 C CA . LYS A 1 186 ? 22.553 -10.527 2.870 1.00 73.44 186 LYS A CA 1
ATOM 1490 C C . LYS A 1 186 ? 23.501 -11.605 2.320 1.00 73.44 186 LYS A C 1
ATOM 1492 O O . LYS A 1 186 ? 24.307 -12.133 3.076 1.00 73.44 186 LYS A O 1
ATOM 1497 N N . ASN A 1 187 ? 23.401 -11.917 1.030 1.00 75.06 187 ASN A N 1
ATOM 1498 C CA . ASN A 1 187 ? 24.192 -12.948 0.355 1.00 75.06 187 ASN A CA 1
ATOM 1499 C C . ASN A 1 187 ? 25.448 -12.398 -0.343 1.00 75.06 187 ASN A C 1
ATOM 1501 O O . ASN A 1 187 ? 26.308 -13.172 -0.760 1.00 75.06 187 ASN A O 1
ATOM 1505 N N . TYR A 1 188 ? 25.568 -11.080 -0.499 1.00 79.69 188 TYR A N 1
ATOM 1506 C CA . TYR A 1 188 ? 26.740 -10.449 -1.098 1.00 79.69 188 TYR A CA 1
ATOM 1507 C C . TYR A 1 188 ? 27.850 -10.337 -0.050 1.00 79.69 188 TYR A C 1
ATOM 1509 O O . TYR A 1 188 ? 27.724 -9.576 0.905 1.00 79.69 188 TYR A O 1
ATOM 1517 N N . LEU A 1 189 ? 28.948 -11.085 -0.238 1.00 64.31 189 LEU A N 1
ATOM 1518 C CA . LEU A 1 189 ? 30.128 -11.036 0.644 1.00 64.31 189 LEU A CA 1
ATOM 1519 C C . LEU A 1 189 ? 30.722 -9.622 0.763 1.00 64.31 189 LEU A C 1
ATOM 1521 O O . LEU A 1 189 ? 31.302 -9.287 1.791 1.00 64.31 189 LEU A O 1
ATOM 1525 N N . PHE A 1 190 ? 30.553 -8.795 -0.274 1.00 63.38 190 PHE A N 1
ATOM 1526 C CA . PHE A 1 190 ? 31.015 -7.413 -0.320 1.00 63.38 190 PHE A CA 1
ATOM 1527 C C . PHE A 1 190 ? 29.912 -6.526 -0.909 1.00 63.38 190 PHE A C 1
ATOM 1529 O O . PHE A 1 190 ? 29.652 -6.546 -2.111 1.00 63.38 190 PHE A O 1
ATOM 1536 N N . ALA A 1 191 ? 29.252 -5.746 -0.056 1.00 62.66 191 ALA A N 1
ATOM 1537 C CA . ALA A 1 191 ? 28.321 -4.690 -0.441 1.00 62.66 191 ALA A CA 1
ATOM 1538 C C . ALA A 1 191 ? 28.657 -3.447 0.390 1.00 62.66 191 ALA A C 1
ATOM 1540 O O . ALA A 1 191 ? 28.686 -3.532 1.616 1.00 62.66 191 ALA A O 1
ATOM 1541 N N . GLY A 1 192 ? 28.941 -2.307 -0.248 1.00 66.19 192 GLY A N 1
ATOM 1542 C CA . GLY A 1 192 ? 29.340 -1.118 0.516 1.00 66.19 192 GLY A CA 1
ATOM 1543 C C . GLY A 1 192 ? 29.810 0.112 -0.258 1.00 66.19 192 GLY A C 1
ATOM 1544 O O . GLY A 1 192 ? 30.311 1.032 0.373 1.00 66.19 192 GLY A O 1
ATOM 1545 N N . SER A 1 193 ? 29.676 0.158 -1.586 1.00 81.12 193 SER A N 1
ATOM 1546 C CA . SER A 1 193 ? 29.966 1.368 -2.369 1.00 81.12 193 SER A CA 1
ATOM 1547 C C . SER A 1 193 ? 28.701 1.905 -3.031 1.00 81.12 193 SER A C 1
ATOM 1549 O O . SER A 1 193 ? 27.844 1.124 -3.450 1.00 81.12 193 SER A O 1
ATOM 1551 N N . GLU A 1 194 ? 28.600 3.230 -3.157 1.00 78.81 194 GLU A N 1
ATOM 1552 C CA . GLU A 1 194 ? 27.486 3.902 -3.846 1.00 78.81 194 GLU A CA 1
ATOM 1553 C C . GLU A 1 194 ? 27.378 3.427 -5.301 1.00 78.81 194 GLU A C 1
ATOM 1555 O O . GLU A 1 194 ? 26.328 2.948 -5.720 1.00 78.81 194 GLU A O 1
ATOM 1560 N N . ALA A 1 195 ? 28.504 3.378 -6.023 1.00 79.81 195 ALA A N 1
ATOM 1561 C CA . ALA A 1 195 ? 28.562 2.837 -7.383 1.00 79.81 195 ALA A CA 1
ATOM 1562 C C . ALA A 1 195 ? 28.113 1.362 -7.472 1.00 79.81 195 ALA A C 1
ATOM 1564 O O . ALA A 1 195 ? 27.554 0.923 -8.478 1.00 79.81 195 ALA A O 1
ATOM 1565 N N . GLY A 1 196 ? 28.363 0.563 -6.428 1.00 79.75 196 GLY A N 1
ATOM 1566 C CA . GLY A 1 196 ? 27.856 -0.807 -6.341 1.00 79.75 196 GLY A CA 1
ATOM 1567 C C . GLY A 1 196 ? 26.339 -0.855 -6.147 1.00 79.75 196 GLY A C 1
ATOM 1568 O O . GLY A 1 196 ? 25.676 -1.706 -6.741 1.00 79.75 196 GLY A O 1
ATOM 1569 N N . ALA A 1 197 ? 25.788 0.072 -5.359 1.00 78.38 197 ALA A N 1
ATOM 1570 C CA . ALA A 1 197 ? 24.352 0.197 -5.134 1.00 78.38 197 ALA A CA 1
ATOM 1571 C C . ALA A 1 197 ? 23.609 0.630 -6.406 1.00 78.38 197 ALA A C 1
ATOM 1573 O O . ALA A 1 197 ? 22.601 0.011 -6.739 1.00 78.38 197 ALA A O 1
ATOM 1574 N N . GLU A 1 198 ? 24.141 1.598 -7.157 1.00 80.44 198 GLU A N 1
ATOM 1575 C CA . GLU A 1 198 ? 23.587 2.034 -8.449 1.00 80.44 198 GLU A CA 1
ATOM 1576 C C . GLU A 1 198 ? 23.544 0.891 -9.474 1.00 80.44 198 GLU A C 1
ATOM 1578 O O . GLU A 1 198 ? 22.511 0.624 -10.088 1.00 80.44 198 GLU A O 1
ATOM 1583 N N . ARG A 1 199 ? 24.645 0.139 -9.619 1.00 83.12 199 ARG A N 1
ATOM 1584 C CA . ARG A 1 199 ? 24.698 -1.023 -10.526 1.00 83.12 199 ARG A CA 1
ATOM 1585 C C . ARG A 1 199 ? 23.719 -2.118 -10.116 1.00 83.12 199 ARG A C 1
ATOM 1587 O O . ARG A 1 199 ? 23.076 -2.724 -10.972 1.00 83.12 199 ARG A O 1
ATOM 1594 N N . ALA A 1 200 ? 23.602 -2.376 -8.814 1.00 81.94 200 ALA A N 1
ATOM 1595 C CA . ALA A 1 200 ? 22.635 -3.335 -8.300 1.00 81.94 200 ALA A CA 1
ATOM 1596 C C . ALA A 1 200 ? 21.199 -2.880 -8.595 1.00 81.94 200 ALA A C 1
ATOM 1598 O O . ALA A 1 200 ? 20.403 -3.692 -9.061 1.00 81.94 200 ALA A O 1
ATOM 1599 N N . ALA A 1 201 ? 20.891 -1.597 -8.377 1.00 82.44 201 ALA A N 1
ATOM 1600 C CA . ALA A 1 201 ? 19.614 -0.975 -8.720 1.00 82.44 201 ALA A CA 1
ATOM 1601 C C . ALA A 1 201 ? 19.241 -1.236 -10.189 1.00 82.44 201 ALA A C 1
ATOM 1603 O O . ALA A 1 201 ? 18.208 -1.853 -10.436 1.00 82.44 201 ALA A O 1
ATOM 1604 N N . ILE A 1 202 ? 20.138 -0.935 -11.137 1.00 84.88 202 ILE A N 1
ATOM 1605 C CA . ILE A 1 202 ? 19.933 -1.193 -12.576 1.00 84.88 202 ILE A CA 1
ATOM 1606 C C . ILE A 1 202 ? 19.600 -2.668 -12.852 1.00 84.88 202 ILE A C 1
ATOM 1608 O O . ILE A 1 202 ? 18.630 -2.977 -13.550 1.00 84.88 202 ILE A O 1
ATOM 1612 N N . ILE A 1 203 ? 20.379 -3.603 -12.295 1.00 86.88 203 ILE A N 1
ATOM 1613 C CA . ILE A 1 203 ? 20.144 -5.042 -12.496 1.00 86.88 203 ILE A CA 1
ATOM 1614 C C . ILE A 1 203 ? 18.784 -5.452 -11.920 1.00 86.88 203 ILE A C 1
ATOM 1616 O O . ILE A 1 203 ? 18.038 -6.188 -12.570 1.00 86.88 203 ILE A O 1
ATOM 1620 N N . TYR A 1 204 ? 18.432 -4.977 -10.723 1.00 86.19 204 TYR A N 1
ATOM 1621 C CA . TYR A 1 204 ? 17.141 -5.290 -10.119 1.00 86.19 204 TYR A CA 1
ATOM 1622 C C . TYR A 1 204 ? 15.970 -4.683 -10.898 1.00 86.19 204 TYR A C 1
ATOM 1624 O O . TYR A 1 204 ? 14.956 -5.371 -11.030 1.00 86.19 204 TYR A O 1
ATOM 1632 N N . SER A 1 205 ? 16.106 -3.474 -11.455 1.00 85.81 205 SER A N 1
ATOM 1633 C CA . SER A 1 205 ? 15.114 -2.860 -12.352 1.00 85.81 205 SER A CA 1
ATOM 1634 C C . SER A 1 205 ? 14.849 -3.751 -13.568 1.00 85.81 205 SER A C 1
ATOM 1636 O O . SER A 1 205 ? 13.699 -4.076 -13.881 1.00 85.81 205 SER A O 1
ATOM 1638 N N . LEU A 1 206 ? 15.911 -4.253 -14.209 1.00 88.56 206 LEU A N 1
ATOM 1639 C CA . LEU A 1 206 ? 15.802 -5.159 -15.358 1.00 88.56 206 LEU A CA 1
ATOM 1640 C C . LEU A 1 206 ? 15.166 -6.504 -14.985 1.00 88.56 206 LEU A C 1
ATOM 1642 O O . LEU A 1 206 ? 14.243 -6.953 -15.664 1.00 88.56 206 LEU A O 1
ATOM 1646 N N . VAL A 1 207 ? 15.594 -7.129 -13.881 1.00 87.38 207 VAL A N 1
ATOM 1647 C CA . VAL A 1 207 ? 14.997 -8.385 -13.383 1.00 87.38 207 VAL A CA 1
ATOM 1648 C C . VAL A 1 207 ? 13.516 -8.195 -13.056 1.00 87.38 207 VAL A C 1
ATOM 1650 O O . VAL A 1 207 ? 12.687 -9.040 -13.402 1.00 87.38 207 VAL A O 1
ATOM 1653 N N . ALA A 1 208 ? 13.174 -7.103 -12.372 1.00 84.06 208 ALA A N 1
ATOM 1654 C CA . ALA A 1 208 ? 11.803 -6.783 -12.006 1.00 84.06 208 ALA A CA 1
ATOM 1655 C C . ALA A 1 208 ? 10.928 -6.571 -13.245 1.00 84.06 208 ALA A C 1
A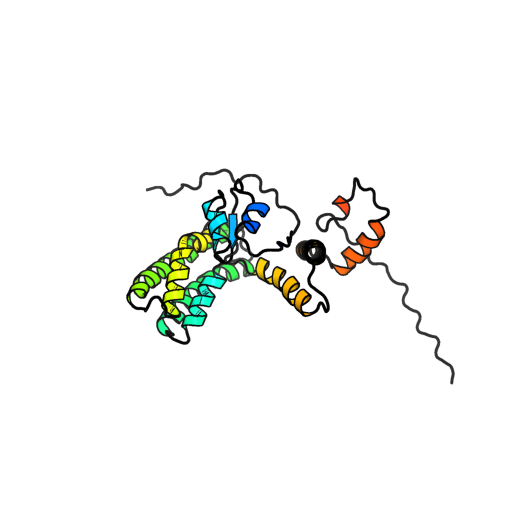TOM 1657 O O . ALA A 1 208 ? 9.816 -7.096 -13.295 1.00 84.06 208 ALA A O 1
ATOM 1658 N N . SER A 1 209 ? 11.451 -5.860 -14.242 1.00 86.88 209 SER A N 1
ATOM 1659 C CA . SER A 1 209 ? 10.783 -5.622 -15.522 1.00 86.88 209 SER A CA 1
ATOM 1660 C C . SER A 1 209 ? 10.595 -6.917 -16.320 1.00 86.88 209 SER A C 1
ATOM 1662 O O . SER A 1 209 ? 9.503 -7.157 -16.822 1.00 86.88 209 SER A O 1
ATOM 1664 N N . CYS A 1 210 ? 11.590 -7.814 -16.358 1.00 87.75 210 CYS A N 1
ATOM 1665 C CA . CYS A 1 210 ? 11.442 -9.140 -16.978 1.00 87.75 210 CYS A CA 1
ATOM 1666 C C . CYS A 1 210 ? 10.294 -9.929 -16.345 1.00 87.75 210 CYS A C 1
ATOM 1668 O O . CYS A 1 210 ? 9.420 -10.431 -17.044 1.00 87.75 210 CYS A O 1
ATOM 1670 N N . LYS A 1 211 ? 10.259 -9.988 -15.007 1.00 84.75 211 LYS A N 1
ATOM 1671 C CA . LYS A 1 211 ? 9.196 -10.690 -14.275 1.00 84.75 211 LYS A CA 1
ATOM 1672 C C . LYS A 1 211 ? 7.818 -10.075 -14.510 1.00 84.75 211 LYS A C 1
ATOM 1674 O O . LYS A 1 211 ? 6.844 -10.815 -14.560 1.00 84.75 211 LYS A O 1
ATOM 1679 N N . TRP A 1 212 ? 7.738 -8.749 -14.640 1.00 83.06 212 TRP A N 1
ATOM 1680 C CA . TRP A 1 212 ? 6.491 -8.045 -14.949 1.00 83.06 212 TRP A CA 1
ATOM 1681 C C . TRP A 1 212 ? 5.923 -8.448 -16.314 1.00 83.06 212 TRP A C 1
ATOM 1683 O O . TRP A 1 212 ? 4.726 -8.689 -16.417 1.00 83.06 212 TRP A O 1
ATOM 1693 N N . HIS A 1 213 ? 6.786 -8.608 -17.320 1.00 85.62 213 HIS A N 1
ATOM 1694 C CA . HIS A 1 213 ? 6.405 -9.043 -18.672 1.00 85.62 213 HIS A CA 1
ATOM 1695 C C . HIS A 1 213 ? 6.369 -10.570 -18.856 1.00 85.62 213 HIS A C 1
ATOM 1697 O O . HIS A 1 213 ? 6.189 -11.062 -19.965 1.00 85.62 213 HIS A O 1
ATOM 1703 N N . GLY A 1 214 ? 6.539 -11.350 -17.783 1.00 86.31 214 GLY A N 1
ATOM 1704 C CA . GLY A 1 214 ? 6.512 -12.817 -17.848 1.00 86.31 214 GLY A CA 1
ATOM 1705 C C . GLY A 1 214 ? 7.740 -13.453 -18.513 1.00 86.31 214 GLY A C 1
ATOM 1706 O O . GLY A 1 214 ? 7.702 -14.624 -18.892 1.00 86.31 214 GLY A O 1
ATOM 1707 N N . HIS A 1 215 ? 8.838 -12.712 -18.653 1.00 89.50 215 HIS A N 1
ATOM 1708 C CA . HIS A 1 215 ? 10.096 -13.215 -19.196 1.00 89.50 215 HIS A CA 1
ATOM 1709 C C . HIS A 1 215 ? 10.941 -13.912 -18.126 1.00 89.50 215 HIS A C 1
ATOM 1711 O O . HIS A 1 215 ? 10.992 -13.478 -16.973 1.00 89.50 215 HIS A O 1
ATOM 1717 N N . ASP A 1 216 ? 11.670 -14.960 -18.527 1.00 89.75 216 ASP A N 1
ATOM 1718 C CA . ASP A 1 216 ? 12.756 -15.518 -17.719 1.00 89.75 216 ASP A CA 1
ATOM 1719 C C . ASP A 1 216 ? 13.942 -14.534 -17.707 1.00 89.75 216 ASP A C 1
ATOM 1721 O O . ASP A 1 216 ? 14.544 -14.304 -18.764 1.00 89.75 216 ASP A O 1
ATOM 1725 N N . PRO A 1 217 ? 14.319 -13.963 -16.543 1.00 90.81 217 PRO A N 1
ATOM 1726 C CA . PRO A 1 217 ? 15.429 -13.020 -16.470 1.00 90.81 217 PRO A CA 1
ATOM 1727 C C . PRO A 1 217 ? 16.751 -13.611 -16.970 1.00 90.81 217 PRO A C 1
ATOM 1729 O O . PRO A 1 217 ? 17.548 -12.888 -17.562 1.00 90.81 217 PRO A O 1
ATOM 1732 N N . PHE A 1 218 ? 16.998 -14.912 -16.765 1.00 90.38 218 PHE A N 1
ATOM 1733 C CA . PHE A 1 218 ? 18.244 -15.533 -17.223 1.00 90.38 218 PHE A CA 1
ATOM 1734 C C . PHE A 1 218 ? 18.314 -15.579 -18.752 1.00 90.38 218 PHE A C 1
ATOM 1736 O O . PHE A 1 218 ? 19.318 -15.160 -19.332 1.00 90.38 218 PHE A O 1
ATOM 1743 N N . ALA A 1 219 ? 17.240 -16.030 -19.410 1.00 91.69 219 ALA A N 1
ATOM 1744 C CA . ALA A 1 219 ? 17.134 -16.006 -20.866 1.00 91.69 219 ALA A CA 1
ATOM 1745 C C . ALA A 1 219 ? 17.313 -14.590 -21.437 1.00 91.69 219 ALA A C 1
ATOM 1747 O O . ALA A 1 219 ? 18.066 -14.422 -22.399 1.00 91.69 219 ALA A O 1
ATOM 1748 N N . TYR A 1 220 ? 16.688 -13.589 -20.808 1.00 94.19 220 TYR A N 1
ATOM 1749 C CA . TYR A 1 220 ? 16.835 -12.180 -21.177 1.00 94.19 220 TYR A CA 1
ATOM 1750 C C . TYR A 1 220 ? 18.296 -11.718 -21.104 1.00 94.19 220 TYR A C 1
ATOM 1752 O O . TYR A 1 220 ? 18.851 -11.281 -22.111 1.00 94.19 220 TYR A O 1
ATOM 1760 N N . PHE A 1 221 ? 18.966 -11.874 -19.955 1.00 93.50 221 PHE A N 1
ATOM 1761 C CA . PHE A 1 221 ? 20.355 -11.422 -19.809 1.00 93.50 221 PHE A CA 1
ATOM 1762 C C . PHE A 1 221 ? 21.314 -12.173 -20.732 1.00 93.50 221 PHE A C 1
ATOM 1764 O O . PHE A 1 221 ? 22.199 -11.558 -21.321 1.00 93.50 221 PHE A O 1
ATOM 1771 N N . ASN A 1 222 ? 21.140 -13.487 -20.892 1.00 92.06 222 ASN A N 1
ATOM 1772 C CA . ASN A 1 222 ? 21.981 -14.293 -21.776 1.00 92.06 222 ASN A CA 1
ATOM 1773 C C . ASN A 1 222 ? 21.878 -13.859 -23.246 1.00 92.06 222 ASN A C 1
ATOM 1775 O O . ASN A 1 222 ? 22.864 -13.957 -23.974 1.00 92.06 222 ASN A O 1
ATOM 1779 N N . ASP A 1 223 ? 20.706 -13.408 -23.690 1.00 91.25 223 ASP A N 1
ATOM 1780 C CA . ASP A 1 223 ? 20.504 -12.891 -25.044 1.00 91.25 223 ASP A CA 1
ATOM 1781 C C . ASP A 1 223 ? 21.009 -11.445 -25.181 1.00 91.25 223 ASP A C 1
ATOM 1783 O O . ASP A 1 223 ? 21.836 -11.146 -26.045 1.00 91.25 223 ASP A O 1
ATOM 1787 N N . VAL A 1 224 ? 20.585 -10.555 -24.280 1.00 92.12 224 VAL A N 1
ATOM 1788 C CA . VAL A 1 224 ? 20.925 -9.125 -24.328 1.0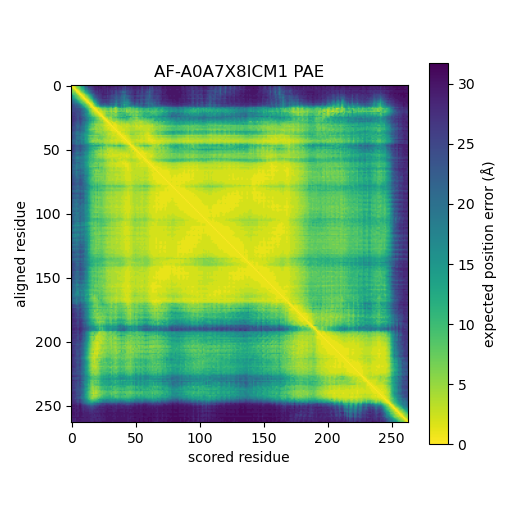0 92.12 224 VAL A CA 1
ATOM 1789 C C . VAL A 1 224 ? 22.427 -8.890 -24.177 1.00 92.12 224 VAL A C 1
ATOM 1791 O O . VAL A 1 224 ? 22.990 -8.124 -24.954 1.00 92.12 224 VAL A O 1
ATOM 1794 N N . LEU A 1 225 ? 23.119 -9.585 -23.265 1.00 91.31 225 LEU A N 1
ATOM 1795 C CA . LEU A 1 225 ? 24.572 -9.422 -23.083 1.00 91.31 225 LEU A CA 1
ATOM 1796 C C . LEU A 1 225 ? 25.385 -9.856 -24.312 1.00 91.31 225 LEU A C 1
ATOM 1798 O O . LEU A 1 225 ? 26.481 -9.343 -24.523 1.00 91.31 225 LEU A O 1
ATOM 1802 N N . LYS A 1 226 ? 24.858 -10.763 -25.146 1.00 89.81 226 LYS A N 1
ATOM 1803 C CA . LYS A 1 226 ? 25.497 -11.146 -26.420 1.00 89.81 226 LYS A CA 1
ATOM 1804 C C . LYS A 1 226 ? 25.292 -10.097 -27.508 1.00 89.81 226 LYS A C 1
ATOM 1806 O O . LYS A 1 226 ? 26.135 -9.961 -28.388 1.00 89.81 226 LYS A O 1
ATOM 1811 N N . LYS A 1 227 ? 24.172 -9.373 -27.455 1.00 89.44 227 LYS A N 1
ATOM 1812 C CA . LYS A 1 227 ? 23.791 -8.366 -28.452 1.00 89.44 227 LYS A CA 1
ATOM 1813 C C . LYS A 1 227 ? 24.343 -6.985 -28.127 1.00 89.44 227 LYS A C 1
ATOM 1815 O O . LYS A 1 227 ? 24.714 -6.271 -29.045 1.00 89.44 227 LYS A O 1
ATOM 1820 N N . VAL A 1 228 ? 24.443 -6.610 -26.852 1.00 88.06 228 VAL A N 1
ATOM 1821 C CA . VAL A 1 228 ? 24.672 -5.217 -26.423 1.00 88.06 228 VAL A CA 1
ATOM 1822 C C . VAL A 1 228 ? 25.920 -4.564 -27.030 1.00 88.06 228 VAL A C 1
ATOM 1824 O O . VAL A 1 228 ? 25.906 -3.371 -27.303 1.00 88.06 228 VAL A O 1
ATOM 1827 N N . THR A 1 229 ? 26.982 -5.329 -27.296 1.00 85.25 229 THR A N 1
ATOM 1828 C CA . THR A 1 229 ? 28.227 -4.808 -27.889 1.00 85.25 229 THR A CA 1
ATOM 1829 C C . THR A 1 229 ? 28.159 -4.616 -29.405 1.00 85.25 229 THR A C 1
ATOM 1831 O O . THR A 1 229 ? 28.997 -3.916 -29.965 1.00 85.25 229 THR A O 1
ATOM 1834 N N . THR A 1 230 ? 27.188 -5.240 -30.076 1.00 89.25 230 THR A N 1
ATOM 1835 C CA . THR A 1 230 ? 27.039 -5.243 -31.544 1.00 89.25 230 THR A CA 1
ATOM 1836 C C . THR A 1 230 ? 25.711 -4.651 -32.019 1.00 89.25 230 THR A C 1
ATOM 1838 O O . THR A 1 230 ? 25.535 -4.410 -33.212 1.00 89.25 230 THR A O 1
ATOM 1841 N N . TRP A 1 231 ? 24.774 -4.395 -31.103 1.00 89.25 231 TRP A N 1
ATOM 1842 C CA . TRP A 1 231 ? 23.464 -3.836 -31.406 1.00 89.25 231 TRP A CA 1
ATOM 1843 C C . TRP A 1 231 ? 23.564 -2.337 -31.719 1.00 89.25 231 TRP A C 1
ATOM 1845 O O . TRP A 1 231 ? 24.300 -1.620 -31.035 1.00 89.25 231 TRP A O 1
ATOM 1855 N N . PRO A 1 232 ? 22.821 -1.819 -32.713 1.00 90.06 232 PRO A N 1
ATOM 1856 C CA . PRO A 1 232 ? 22.807 -0.390 -32.991 1.00 90.06 232 PRO A CA 1
ATOM 1857 C C . PRO A 1 232 ? 22.343 0.407 -31.767 1.00 90.06 232 PRO A C 1
ATOM 1859 O O . PRO A 1 232 ? 21.265 0.149 -31.233 1.00 90.06 232 PRO A O 1
ATOM 1862 N N . ALA A 1 233 ? 23.118 1.418 -31.361 1.00 87.00 233 ALA A N 1
ATOM 1863 C CA . ALA A 1 233 ? 22.779 2.267 -30.215 1.00 87.00 233 ALA A CA 1
ATOM 1864 C C . ALA A 1 233 ? 21.406 2.949 -30.371 1.00 87.00 233 ALA A C 1
ATOM 1866 O O . ALA A 1 233 ? 20.669 3.089 -29.402 1.00 87.00 233 ALA A O 1
ATOM 1867 N N . SER A 1 234 ? 21.020 3.295 -31.605 1.00 89.56 234 SER A N 1
ATOM 1868 C CA . SER A 1 234 ? 19.704 3.861 -31.933 1.00 89.56 234 SER A CA 1
ATOM 1869 C C . SER A 1 234 ? 18.528 2.898 -31.738 1.00 89.56 234 SER A C 1
ATOM 1871 O O . SER A 1 234 ? 17.382 3.325 -31.829 1.00 89.56 234 SER A O 1
ATOM 1873 N N . LYS A 1 235 ? 18.796 1.610 -31.497 1.00 88.25 235 LYS A N 1
ATOM 1874 C CA . LYS A 1 235 ? 17.801 0.546 -31.305 1.00 88.25 235 LYS A CA 1
ATOM 1875 C C . LYS A 1 235 ? 17.936 -0.144 -29.950 1.00 88.25 235 LYS A C 1
ATOM 1877 O O . LYS A 1 235 ? 17.482 -1.273 -29.785 1.00 88.25 235 LYS A O 1
ATOM 1882 N N . ILE A 1 236 ? 18.592 0.497 -28.983 1.00 86.44 236 ILE A N 1
ATOM 1883 C CA . ILE A 1 236 ? 18.792 -0.090 -27.654 1.00 86.44 236 ILE A CA 1
ATOM 1884 C C . ILE A 1 236 ? 17.457 -0.395 -26.954 1.00 86.44 236 ILE A C 1
ATOM 1886 O O . ILE A 1 236 ? 17.362 -1.376 -26.222 1.00 86.44 236 ILE A O 1
ATOM 1890 N N . ASP A 1 237 ? 16.413 0.378 -27.262 1.00 88.00 237 ASP A N 1
ATOM 1891 C CA . ASP A 1 237 ? 15.067 0.198 -26.719 1.00 88.00 237 ASP A CA 1
ATOM 1892 C C . ASP A 1 237 ? 14.434 -1.147 -27.110 1.00 88.00 237 ASP A C 1
ATOM 1894 O O . ASP A 1 237 ? 13.615 -1.675 -26.357 1.00 88.00 237 ASP A O 1
ATOM 1898 N N . ASP A 1 238 ? 14.847 -1.752 -28.232 1.00 88.12 238 ASP A N 1
ATOM 1899 C CA . ASP A 1 238 ? 14.408 -3.096 -28.646 1.00 88.12 238 ASP A CA 1
ATOM 1900 C C . ASP A 1 238 ? 14.881 -4.176 -27.660 1.00 88.12 238 ASP A C 1
ATOM 1902 O O . ASP A 1 238 ? 14.294 -5.255 -27.567 1.00 88.12 238 ASP A O 1
ATOM 1906 N N . LEU A 1 239 ? 15.960 -3.896 -26.920 1.00 89.38 239 LEU A N 1
ATOM 1907 C CA . LEU A 1 239 ? 16.511 -4.800 -25.916 1.00 89.38 239 LEU A CA 1
ATOM 1908 C C . LEU A 1 239 ? 15.870 -4.610 -24.542 1.00 89.38 239 LEU A C 1
ATOM 1910 O O . LEU A 1 239 ? 16.179 -5.393 -23.652 1.00 89.38 239 LEU A O 1
ATOM 1914 N N . LEU A 1 240 ? 14.997 -3.615 -24.339 1.00 91.12 240 LEU A N 1
ATOM 1915 C CA . LEU A 1 240 ? 14.311 -3.438 -23.059 1.00 91.12 240 LEU A CA 1
ATOM 1916 C C . LEU A 1 240 ? 13.336 -4.594 -22.801 1.00 91.12 240 LEU A C 1
ATOM 1918 O O . LEU A 1 240 ? 12.696 -5.070 -23.740 1.00 91.12 240 LEU A O 1
ATOM 1922 N N . PRO A 1 241 ? 13.112 -4.999 -21.535 1.00 90.56 241 PRO A N 1
ATOM 1923 C CA . PRO A 1 241 ? 12.237 -6.128 -21.220 1.00 90.56 241 PRO A CA 1
ATOM 1924 C C . PRO A 1 241 ? 10.810 -6.004 -21.764 1.00 90.56 241 PRO A C 1
ATOM 1926 O O . PRO A 1 241 ? 10.169 -7.017 -21.973 1.00 90.56 241 PRO A O 1
ATOM 1929 N N . ALA A 1 242 ? 10.308 -4.788 -21.998 1.00 88.50 242 ALA A N 1
ATOM 1930 C CA . ALA A 1 242 ? 8.975 -4.563 -22.562 1.00 88.50 242 ALA A CA 1
ATOM 1931 C C . ALA A 1 242 ? 8.864 -4.875 -24.063 1.00 88.50 242 ALA A C 1
ATOM 1933 O O . ALA A 1 242 ? 7.770 -5.154 -24.551 1.00 88.50 242 ALA A O 1
ATOM 1934 N N . ASN A 1 243 ? 9.978 -4.770 -24.789 1.00 90.50 243 ASN A N 1
ATOM 1935 C CA . ASN A 1 243 ? 10.052 -4.957 -26.239 1.00 90.50 243 ASN A CA 1
ATOM 1936 C C . ASN A 1 243 ? 10.784 -6.258 -26.603 1.00 90.50 243 ASN A C 1
ATOM 1938 O O . ASN A 1 243 ? 10.767 -6.692 -27.757 1.00 90.50 243 ASN A O 1
ATOM 1942 N N . TRP A 1 244 ? 11.423 -6.893 -25.618 1.00 91.50 244 TRP A N 1
ATOM 1943 C CA . TRP A 1 244 ? 12.216 -8.087 -25.821 1.00 91.50 244 TRP A CA 1
ATOM 1944 C C . TRP A 1 244 ? 11.339 -9.284 -26.179 1.00 91.50 244 TRP A C 1
ATOM 1946 O O . TRP A 1 244 ? 10.406 -9.655 -25.470 1.00 91.50 244 TRP A O 1
ATOM 1956 N N . THR A 1 245 ? 11.694 -9.940 -27.278 1.00 87.50 245 THR A N 1
ATOM 1957 C CA . THR A 1 245 ? 11.096 -11.214 -27.669 1.00 87.50 245 THR A CA 1
ATOM 1958 C C . THR A 1 245 ? 12.116 -12.323 -27.431 1.00 87.50 245 THR A C 1
ATOM 1960 O O . THR A 1 245 ? 13.244 -12.213 -27.925 1.00 87.50 245 THR A O 1
ATOM 1963 N N . PRO A 1 246 ? 11.756 -13.398 -26.706 1.00 83.88 246 PRO A N 1
ATOM 1964 C CA . PRO A 1 246 ? 12.677 -14.491 -26.459 1.00 83.88 246 PRO A CA 1
ATOM 1965 C C . PRO A 1 246 ? 13.142 -15.101 -27.784 1.00 83.88 246 PRO A C 1
ATOM 1967 O O . PRO A 1 246 ? 12.310 -15.366 -28.659 1.00 83.88 246 PRO A O 1
ATOM 1970 N N . PRO A 1 247 ? 14.452 -15.361 -27.950 1.00 78.94 247 PRO A N 1
ATOM 1971 C CA . PRO A 1 247 ? 14.922 -16.081 -29.117 1.00 78.94 247 PRO A CA 1
ATOM 1972 C C . PRO A 1 247 ? 14.247 -17.460 -29.155 1.00 78.94 247 PRO A C 1
ATOM 1974 O O . PRO A 1 247 ? 13.990 -18.049 -28.095 1.00 78.94 247 PRO A O 1
ATOM 1977 N N . PRO A 1 248 ? 13.958 -17.999 -30.353 1.00 73.75 248 PRO A N 1
ATOM 1978 C CA . PRO A 1 248 ? 13.425 -19.347 -30.471 1.00 73.75 248 PRO A CA 1
ATOM 1979 C C . PRO A 1 248 ? 14.337 -20.297 -29.698 1.00 73.75 248 PRO A C 1
ATOM 1981 O O . PRO A 1 248 ? 15.565 -20.199 -29.794 1.00 73.75 248 PRO A O 1
ATOM 1984 N N . LYS A 1 249 ? 13.742 -21.179 -28.883 1.00 61.38 249 LYS A N 1
ATOM 1985 C CA . LYS A 1 249 ? 14.507 -22.154 -28.101 1.00 61.38 249 LYS A CA 1
ATOM 1986 C C . LYS A 1 249 ? 15.451 -22.873 -29.055 1.00 61.38 249 LYS A C 1
ATOM 1988 O O . LYS A 1 249 ? 14.997 -23.583 -29.948 1.00 61.38 249 LYS A O 1
ATOM 1993 N N . SER A 1 250 ? 16.754 -22.687 -28.853 1.00 52.78 250 SER A N 1
ATOM 1994 C CA . SER A 1 250 ? 17.750 -23.532 -29.491 1.00 52.78 250 SER A CA 1
ATOM 1995 C C . SER A 1 250 ? 17.409 -24.965 -29.102 1.00 52.78 250 SER A C 1
ATOM 1997 O O . SER A 1 250 ? 17.445 -25.320 -27.921 1.00 52.78 250 SER A O 1
ATOM 1999 N N . THR A 1 251 ? 17.014 -25.779 -30.078 1.00 43.22 251 THR A N 1
ATOM 2000 C CA . THR A 1 251 ? 17.084 -27.227 -29.942 1.00 43.22 251 THR A CA 1
ATOM 2001 C C . THR A 1 251 ? 18.560 -27.540 -29.781 1.00 43.22 251 THR A C 1
ATOM 2003 O O . THR A 1 251 ? 19.282 -27.664 -30.770 1.00 43.22 251 THR A O 1
ATOM 2006 N N . ALA A 1 252 ? 19.036 -27.591 -28.536 1.00 43.81 252 ALA A N 1
ATOM 2007 C CA . ALA A 1 252 ? 20.354 -28.127 -28.268 1.00 43.81 252 ALA A CA 1
ATOM 2008 C C . ALA A 1 252 ? 20.432 -29.495 -28.971 1.00 43.81 252 ALA A C 1
ATOM 2010 O O . ALA A 1 252 ? 19.477 -30.278 -28.855 1.00 43.81 252 ALA A O 1
ATOM 2011 N N . PRO A 1 253 ? 21.511 -29.800 -29.715 1.00 44.88 253 PRO A N 1
ATOM 2012 C CA . PRO A 1 253 ? 21.736 -31.170 -30.131 1.00 44.88 253 PRO A CA 1
ATOM 2013 C C . PRO A 1 253 ? 21.701 -32.012 -28.858 1.00 44.88 253 PRO A C 1
ATOM 2015 O O . PRO A 1 253 ? 22.342 -31.653 -27.865 1.00 44.88 253 PRO A O 1
ATOM 2018 N N . LYS A 1 254 ? 20.903 -33.086 -28.854 1.00 44.91 254 LYS A N 1
ATOM 2019 C CA . LYS A 1 254 ? 20.956 -34.076 -27.776 1.00 44.91 254 LYS A CA 1
ATOM 2020 C C . LYS A 1 254 ? 22.433 -34.407 -27.577 1.00 44.91 254 LYS A C 1
ATOM 2022 O O . LYS A 1 254 ? 23.090 -34.777 -28.549 1.00 44.91 254 LYS A O 1
ATOM 2027 N N . LEU A 1 255 ? 22.964 -34.219 -26.366 1.00 46.12 255 LEU A N 1
ATOM 2028 C CA . LEU A 1 255 ? 24.277 -34.766 -26.049 1.00 46.12 255 LEU A CA 1
ATOM 2029 C C . LEU A 1 255 ? 24.196 -36.254 -26.381 1.00 46.12 255 LEU A C 1
ATOM 2031 O O . LEU A 1 255 ? 23.364 -36.964 -25.811 1.00 46.12 255 LEU A O 1
ATOM 2035 N N . ASN A 1 256 ? 25.004 -36.701 -27.340 1.00 51.56 256 ASN A N 1
ATOM 2036 C CA . ASN A 1 256 ? 25.172 -38.126 -27.546 1.00 51.56 256 ASN A CA 1
ATOM 2037 C C . ASN A 1 256 ? 25.682 -38.704 -26.220 1.00 51.56 256 ASN A C 1
ATOM 2039 O O . ASN A 1 256 ? 26.587 -38.107 -25.623 1.00 51.56 256 ASN A O 1
ATOM 2043 N N . PRO A 1 257 ? 25.097 -39.808 -25.727 1.00 49.06 257 PRO A N 1
ATOM 2044 C CA . PRO A 1 257 ? 25.653 -40.490 -24.572 1.00 49.06 257 PRO A CA 1
ATOM 2045 C C . PRO A 1 257 ? 27.126 -40.803 -24.852 1.00 49.06 257 PRO A C 1
ATOM 2047 O O . PRO A 1 257 ? 27.494 -41.146 -25.979 1.00 49.06 257 PRO A O 1
ATOM 2050 N N . LEU A 1 258 ? 27.968 -40.603 -23.835 1.00 48.00 258 LEU A N 1
ATOM 2051 C CA . LEU A 1 258 ? 29.379 -40.972 -23.895 1.00 48.00 258 LEU A CA 1
ATOM 2052 C C . LEU A 1 258 ? 29.470 -42.445 -24.322 1.00 48.00 258 LEU A C 1
ATOM 2054 O O . LEU A 1 258 ? 28.686 -43.246 -23.813 1.00 48.00 258 LEU A O 1
ATOM 2058 N N . PRO A 1 259 ? 30.370 -42.804 -25.255 1.00 46.50 259 PRO A N 1
ATOM 2059 C CA . PRO A 1 259 ? 30.540 -44.194 -25.640 1.00 46.50 259 PRO A CA 1
ATOM 2060 C C . PRO A 1 259 ? 30.890 -45.005 -24.394 1.00 46.50 259 PRO A C 1
ATOM 2062 O O . PRO A 1 259 ? 31.793 -44.620 -23.644 1.00 46.50 259 PRO A O 1
ATOM 2065 N N . ASP A 1 260 ? 30.145 -46.091 -24.179 1.00 53.56 260 ASP A N 1
ATOM 2066 C CA . ASP A 1 260 ? 30.396 -47.047 -23.109 1.00 53.56 260 ASP A CA 1
ATOM 2067 C C . ASP A 1 260 ? 31.881 -47.411 -23.124 1.00 53.56 260 ASP A C 1
ATOM 2069 O O . ASP A 1 260 ? 32.415 -47.893 -24.129 1.00 53.56 260 ASP A O 1
ATOM 2073 N N . GLN A 1 261 ? 32.570 -47.126 -22.018 1.00 46.62 261 GLN A N 1
ATOM 2074 C CA . GLN A 1 261 ? 33.915 -47.633 -21.817 1.00 46.62 261 GLN A CA 1
ATOM 2075 C C . GLN A 1 261 ? 33.799 -49.152 -21.724 1.00 46.62 261 GLN A C 1
ATOM 2077 O O . GLN A 1 261 ? 33.240 -49.694 -20.773 1.00 46.62 261 GLN A O 1
ATOM 2082 N N . VAL A 1 262 ? 34.261 -49.808 -22.786 1.00 45.66 262 VAL A N 1
ATOM 2083 C CA . VAL A 1 262 ? 34.372 -51.258 -22.899 1.00 45.66 262 VAL A CA 1
ATOM 2084 C C . VAL A 1 262 ? 35.244 -51.769 -21.749 1.00 45.66 262 VAL A C 1
ATOM 2086 O O . VAL A 1 262 ? 36.257 -51.148 -21.425 1.00 45.66 262 VAL A O 1
ATOM 2089 N N . ALA A 1 263 ? 34.773 -52.860 -21.142 1.00 41.09 263 ALA A N 1
ATOM 2090 C CA . ALA A 1 263 ? 35.366 -53.606 -20.033 1.00 41.09 263 ALA A CA 1
ATOM 2091 C C . ALA A 1 263 ? 36.860 -53.934 -20.193 1.00 41.09 263 ALA A C 1
ATOM 2093 O O . ALA A 1 263 ? 37.307 -54.136 -21.346 1.00 41.09 263 ALA A O 1
#

Foldseek 3Di:
DDDPPPPDPPPPPPPPLFFFFDDDPDLALCPVCVVCPQARQEEDEDCPDVSPVVSVVRHNYHAAHFLVNLLVLLVVQCVPCVPLSVVLNVLSVQVVVLVVVCVVVVHDFVRSLVSLVVRVVVSLVVNVVSLVVCCVVDDCPHSVVVSSVVCVVCVVNQSVCSRGSVDDNHPVVVVVLVVVVVVVVVVDPDDDDPVSNRVVSVLSRQCRSLVSLVHDSVQLCVVCVVCVVPPPPVCVVCSRSSNDDRDDPPPDDPPDPDPPPDD

pLDDT: mean 82.98, std 18.48, range [26.25, 98.62]